Protein AF-A0A938AY57-F1 (afdb_monomer)

Radius of gyration: 35.82 Å; Cα contacts (8 Å, |Δi|>4): 315; chains: 1; bounding box: 134×41×94 Å

pLDDT: mean 84.4, std 13.69, range [41.22, 97.5]

Secondary structure (DSSP, 8-state):
------SHHHHHHHHHHHHHHHHHHHHHHHHHHHHH--HHHHHHHHHHHHHHHHHHHHHHHHHHHHHHHTTTT----HHHHHHHHHHHHHHHHHHHHHHHHHGGGTGGG--TTS--------PPPEEEPHHHHT-THHHHHHHTTS--S-EEEEHHHHHHHHHHHHHS-HHHHHHHHHHHHHHHHHHTSTT--EEEE----TT--SHHHHHHHHHHHTT-EEEES-GGGS-GGG-TT-PEEEHHHHHHHTS--PPTT------EEEE-SSTT-EEEE-TT--EEEETTGGGGB-

Structure (mmCIF, N/CA/C/O backbone):
data_AF-A0A938AY57-F1
#
_entry.id   AF-A0A938AY57-F1
#
loop_
_atom_site.group_PDB
_atom_site.id
_atom_site.type_symbol
_atom_site.label_atom_id
_atom_site.label_alt_id
_atom_site.label_comp_id
_atom_site.label_asym_id
_atom_site.label_entity_id
_atom_site.label_seq_id
_atom_site.pdbx_PDB_ins_code
_atom_site.Cartn_x
_atom_site.Cartn_y
_atom_site.Cartn_z
_atom_site.occupancy
_atom_site.B_iso_or_equiv
_atom_site.auth_seq_id
_atom_site.auth_comp_id
_atom_site.auth_asym_id
_atom_site.auth_atom_id
_atom_site.pdbx_PDB_model_num
ATOM 1 N N . MET A 1 1 ? 85.923 8.718 -2.644 1.00 41.22 1 MET A N 1
ATOM 2 C CA . MET A 1 1 ? 85.086 9.634 -3.444 1.00 41.22 1 MET A CA 1
ATOM 3 C C . MET A 1 1 ? 83.633 9.319 -3.141 1.00 41.22 1 MET A C 1
ATOM 5 O O . MET A 1 1 ? 83.125 8.303 -3.589 1.00 41.22 1 MET A O 1
ATOM 9 N N . LEU A 1 2 ? 83.029 10.123 -2.267 1.00 48.59 2 LEU A N 1
ATOM 10 C CA . LEU A 1 2 ? 81.609 10.080 -1.923 1.00 48.59 2 LEU A CA 1
ATOM 11 C C . LEU A 1 2 ? 80.860 10.956 -2.936 1.00 48.59 2 LEU A C 1
ATOM 13 O O . LEU A 1 2 ? 81.139 12.150 -3.004 1.00 48.59 2 LEU A O 1
ATOM 17 N N . SER A 1 3 ? 79.924 10.388 -3.697 1.00 45.12 3 SER A N 1
ATOM 18 C CA . SER A 1 3 ? 78.953 11.157 -4.489 1.00 45.12 3 SER A CA 1
ATOM 19 C C . SER A 1 3 ? 77.563 10.512 -4.419 1.00 45.12 3 SER A C 1
ATOM 21 O O . SER A 1 3 ? 77.238 9.591 -5.163 1.00 45.12 3 SER A O 1
ATOM 23 N N . SER A 1 4 ? 76.787 11.013 -3.455 1.00 46.19 4 SER A N 1
ATOM 24 C CA . SER A 1 4 ? 75.332 11.236 -3.468 1.00 46.19 4 SER A CA 1
ATOM 25 C C . SER A 1 4 ? 74.403 10.167 -4.070 1.00 46.19 4 SER A C 1
ATOM 27 O O . SER A 1 4 ? 73.974 10.267 -5.217 1.00 46.19 4 SER A O 1
ATOM 29 N N . THR A 1 5 ? 73.925 9.256 -3.221 1.00 53.44 5 THR A N 1
ATOM 30 C CA . THR A 1 5 ? 72.678 8.487 -3.411 1.00 53.44 5 THR A CA 1
ATOM 31 C C . THR A 1 5 ? 71.629 8.878 -2.359 1.00 53.44 5 THR A C 1
ATOM 33 O O . THR A 1 5 ? 71.009 8.032 -1.726 1.00 53.44 5 THR A O 1
ATOM 36 N N . SER A 1 6 ? 71.420 10.180 -2.142 1.00 51.06 6 SER A N 1
ATOM 37 C CA . SER A 1 6 ? 70.506 10.714 -1.113 1.00 51.06 6 SER A CA 1
ATOM 38 C C . SER A 1 6 ? 69.209 11.335 -1.662 1.00 51.06 6 SER A C 1
ATOM 40 O O . SER A 1 6 ? 68.528 12.049 -0.934 1.00 51.06 6 SER A O 1
ATOM 42 N N . GLY A 1 7 ? 68.843 11.069 -2.925 1.00 54.53 7 GLY A N 1
ATOM 43 C CA . GLY A 1 7 ? 67.629 11.620 -3.562 1.00 54.53 7 GLY A CA 1
ATOM 44 C C . GLY A 1 7 ? 66.582 10.598 -4.033 1.00 54.53 7 GLY A C 1
ATOM 45 O O . GLY A 1 7 ? 65.459 10.978 -4.340 1.00 54.53 7 GLY A O 1
ATOM 46 N N . ALA A 1 8 ? 66.915 9.304 -4.081 1.00 58.03 8 ALA A N 1
ATOM 47 C CA . ALA A 1 8 ? 66.067 8.267 -4.683 1.00 58.03 8 ALA A CA 1
ATOM 48 C C . ALA A 1 8 ? 64.857 7.762 -3.852 1.00 58.03 8 ALA A C 1
ATOM 50 O O . ALA A 1 8 ? 63.864 7.361 -4.460 1.00 58.03 8 ALA A O 1
ATOM 51 N N . PRO A 1 9 ? 64.861 7.742 -2.499 1.00 60.94 9 PRO A N 1
ATOM 52 C CA . PRO A 1 9 ? 63.733 7.161 -1.766 1.00 60.94 9 PRO A CA 1
ATOM 53 C C . PRO A 1 9 ? 62.512 8.092 -1.724 1.00 60.94 9 PRO A C 1
ATOM 55 O O . PRO A 1 9 ? 61.381 7.616 -1.754 1.00 60.94 9 PRO A O 1
ATOM 58 N N . GLN A 1 10 ? 62.719 9.414 -1.709 1.00 66.25 10 GLN A N 1
ATOM 59 C CA . GLN A 1 10 ? 61.619 10.387 -1.675 1.00 66.25 10 GLN A CA 1
ATOM 60 C C . GLN A 1 10 ? 60.917 10.527 -3.033 1.00 66.25 10 GLN A C 1
ATOM 62 O O . GLN A 1 10 ? 59.696 10.653 -3.076 1.00 66.25 10 GLN A O 1
ATOM 67 N N . THR A 1 11 ? 61.654 10.445 -4.145 1.00 73.69 11 THR A N 1
ATOM 68 C CA . THR A 1 11 ? 61.072 10.507 -5.496 1.00 73.69 11 THR A CA 1
ATOM 69 C C . THR A 1 11 ? 60.220 9.277 -5.805 1.00 73.69 11 THR A C 1
ATOM 71 O O . THR A 1 11 ? 59.105 9.418 -6.304 1.00 73.69 11 THR A O 1
ATOM 74 N N . ASN A 1 12 ? 60.676 8.081 -5.423 1.00 78.94 12 ASN A N 1
ATOM 75 C CA . ASN A 1 12 ? 59.899 6.847 -5.574 1.00 78.94 12 ASN A CA 1
ATOM 76 C C . ASN A 1 12 ? 58.628 6.845 -4.705 1.00 78.94 12 ASN A C 1
ATOM 78 O O . ASN A 1 12 ? 57.584 6.359 -5.141 1.00 78.94 12 ASN A O 1
ATOM 82 N N . LEU A 1 13 ? 58.690 7.435 -3.507 1.00 80.25 13 LEU A N 1
ATOM 83 C CA . LEU A 1 13 ? 57.529 7.591 -2.627 1.00 80.25 13 LEU A CA 1
ATOM 84 C C . LEU A 1 13 ? 56.480 8.542 -3.231 1.00 80.25 13 LEU A C 1
ATOM 86 O O . LEU A 1 13 ? 55.292 8.227 -3.236 1.00 80.25 13 LEU A O 1
ATOM 90 N N . LEU A 1 14 ? 56.914 9.673 -3.795 1.00 85.44 14 LEU A N 1
ATOM 91 C CA . LEU A 1 14 ? 56.029 10.639 -4.455 1.00 85.44 14 LEU A CA 1
ATOM 92 C C . LEU A 1 14 ? 55.336 10.045 -5.692 1.00 85.44 14 LEU A C 1
ATOM 94 O O . LEU A 1 14 ? 54.139 10.256 -5.881 1.00 85.44 14 LEU A O 1
ATOM 98 N N . ILE A 1 15 ? 56.056 9.256 -6.496 1.00 88.00 15 ILE A N 1
ATOM 99 C CA . ILE A 1 15 ? 55.487 8.553 -7.658 1.00 88.00 15 ILE A CA 1
ATOM 100 C C . ILE A 1 15 ? 54.443 7.518 -7.210 1.00 88.00 15 ILE A C 1
ATOM 102 O O . ILE A 1 15 ? 53.366 7.437 -7.802 1.00 88.00 15 ILE A O 1
ATOM 106 N N . GLY A 1 16 ? 54.721 6.770 -6.138 1.00 88.38 16 GLY A N 1
ATOM 107 C CA . GLY A 1 16 ? 53.779 5.804 -5.568 1.00 88.38 16 GLY A CA 1
ATOM 108 C C . GLY A 1 16 ? 52.490 6.455 -5.057 1.00 88.38 16 GLY A C 1
ATOM 109 O O . GLY A 1 16 ? 51.397 5.971 -5.351 1.00 88.38 16 GLY A O 1
ATOM 110 N N . ILE A 1 17 ? 52.602 7.589 -4.359 1.00 89.88 17 ILE A N 1
ATOM 111 C CA . ILE A 1 17 ? 51.444 8.365 -3.884 1.00 89.88 17 ILE A CA 1
ATOM 112 C C . ILE A 1 17 ? 50.629 8.910 -5.066 1.00 89.88 17 ILE A C 1
ATOM 114 O O . ILE A 1 17 ? 49.397 8.850 -5.044 1.00 89.88 17 ILE A O 1
ATOM 118 N N . GLY A 1 18 ? 51.299 9.402 -6.112 1.00 93.44 18 GLY A N 1
ATOM 119 C CA . GLY A 1 18 ? 50.647 9.909 -7.321 1.00 93.44 18 GLY A CA 1
ATOM 120 C C . GLY A 1 18 ? 49.860 8.829 -8.065 1.00 93.44 18 GLY A C 1
ATOM 121 O O . GLY A 1 18 ? 48.681 9.020 -8.366 1.00 93.44 18 GLY A O 1
ATOM 122 N N . LEU A 1 19 ? 50.476 7.667 -8.297 1.00 93.38 19 LEU A N 1
ATOM 123 C CA . LEU A 1 19 ? 49.822 6.528 -8.944 1.00 93.38 19 LEU A CA 1
ATOM 124 C C . LEU A 1 19 ? 48.665 5.980 -8.105 1.00 93.38 19 LEU A C 1
ATOM 126 O O . LEU A 1 19 ? 47.588 5.746 -8.647 1.00 93.38 19 LEU A O 1
ATOM 130 N N . GLY A 1 20 ? 48.851 5.829 -6.790 1.00 94.06 20 GLY A N 1
ATOM 131 C CA . GLY A 1 20 ? 47.798 5.357 -5.888 1.00 94.06 20 GLY A CA 1
ATOM 132 C C . GLY A 1 20 ? 46.591 6.296 -5.854 1.00 94.06 20 GLY A C 1
ATOM 133 O O . GLY A 1 20 ? 45.449 5.841 -5.913 1.00 94.06 20 GLY A O 1
ATOM 134 N N . SER A 1 21 ? 46.836 7.608 -5.844 1.00 93.50 21 SER A N 1
ATOM 135 C CA . SER A 1 21 ? 45.773 8.618 -5.869 1.00 93.50 21 SER A CA 1
ATOM 136 C C . SER A 1 21 ? 45.023 8.619 -7.202 1.00 93.50 21 SER A C 1
ATOM 138 O O . SER A 1 21 ? 43.794 8.656 -7.209 1.00 93.50 21 SER A O 1
ATOM 140 N N . LEU A 1 22 ? 45.735 8.514 -8.329 1.00 95.00 22 LEU A N 1
ATOM 141 C CA . LEU A 1 22 ? 45.124 8.424 -9.658 1.00 95.00 22 LEU A CA 1
ATOM 142 C C . LEU A 1 22 ? 44.232 7.179 -9.778 1.00 95.00 22 LEU A C 1
ATOM 144 O O . LEU A 1 22 ? 43.089 7.267 -10.232 1.00 95.00 22 LEU A O 1
ATOM 148 N N . LEU A 1 23 ? 44.734 6.026 -9.331 1.00 95.06 23 LEU A N 1
ATOM 149 C CA . LEU A 1 23 ? 44.011 4.754 -9.378 1.00 95.06 23 LEU A CA 1
ATOM 150 C C . LEU A 1 23 ? 42.778 4.788 -8.459 1.00 95.06 23 LEU A C 1
ATOM 152 O O . LEU A 1 23 ? 41.697 4.366 -8.868 1.00 95.06 23 LEU A O 1
ATOM 156 N N . GLY A 1 24 ? 42.906 5.383 -7.268 1.00 93.94 24 GLY A N 1
ATOM 157 C CA . GLY A 1 24 ? 41.797 5.596 -6.335 1.00 93.94 24 GLY A CA 1
ATOM 158 C C . GLY A 1 24 ? 40.695 6.493 -6.906 1.00 93.94 24 GLY A C 1
ATOM 159 O O . GLY A 1 24 ? 39.524 6.119 -6.874 1.00 93.94 24 GLY A O 1
ATOM 160 N N . VAL A 1 25 ? 41.054 7.638 -7.498 1.00 93.88 25 VAL A N 1
ATOM 161 C CA . VAL A 1 25 ? 40.089 8.537 -8.162 1.00 93.88 25 VAL A CA 1
ATOM 162 C C . VAL A 1 25 ? 39.393 7.833 -9.328 1.00 93.88 25 VAL A C 1
ATOM 164 O O . VAL A 1 25 ? 38.177 7.950 -9.479 1.00 93.88 25 VAL A O 1
ATOM 167 N N . THR A 1 26 ? 40.135 7.054 -10.117 1.00 94.06 26 THR A N 1
ATOM 168 C CA . THR A 1 26 ? 39.573 6.290 -11.241 1.00 94.06 26 THR A CA 1
ATOM 169 C C . THR A 1 26 ? 38.564 5.243 -10.759 1.00 94.06 26 THR A C 1
ATOM 171 O O . THR A 1 26 ? 37.468 5.154 -11.310 1.00 94.06 26 THR A O 1
ATOM 174 N N . LEU A 1 27 ? 38.881 4.498 -9.694 1.00 93.75 27 LEU A N 1
ATOM 175 C CA . LEU A 1 27 ? 37.979 3.508 -9.093 1.00 93.75 27 LEU A CA 1
ATOM 176 C C . LEU A 1 27 ? 36.701 4.139 -8.527 1.00 93.75 27 LEU A C 1
ATOM 178 O O . LEU A 1 27 ? 35.609 3.631 -8.770 1.00 93.75 27 LEU A O 1
ATOM 182 N N . ILE A 1 28 ? 36.822 5.264 -7.817 1.00 90.31 28 ILE A N 1
ATOM 183 C CA . ILE A 1 28 ? 35.666 5.995 -7.275 1.00 90.31 28 ILE A CA 1
ATOM 184 C C . ILE A 1 28 ? 34.794 6.539 -8.415 1.00 90.31 28 ILE A C 1
ATOM 186 O O . ILE A 1 28 ? 33.568 6.460 -8.348 1.00 90.31 28 ILE A O 1
ATOM 190 N N . GLY A 1 29 ? 35.411 7.041 -9.490 1.00 87.88 29 GLY A N 1
ATOM 191 C CA . GLY A 1 29 ? 34.701 7.459 -10.698 1.00 87.88 29 GLY A CA 1
ATOM 192 C C . GLY A 1 29 ? 33.914 6.312 -11.334 1.00 87.88 29 GLY A C 1
ATOM 193 O O . GLY A 1 29 ? 32.737 6.481 -11.655 1.00 87.88 29 GLY A O 1
ATOM 194 N N . PHE A 1 30 ? 34.526 5.129 -11.444 1.00 86.50 30 PHE A N 1
ATOM 195 C CA . PHE A 1 30 ? 33.850 3.920 -11.910 1.00 86.50 30 PHE A CA 1
ATOM 196 C C . PHE A 1 30 ? 32.670 3.529 -11.014 1.00 86.50 30 PHE A C 1
ATOM 198 O O . PHE A 1 30 ? 31.595 3.274 -11.548 1.00 86.50 30 PHE A O 1
ATOM 205 N N . ASP A 1 31 ? 32.818 3.542 -9.685 1.00 83.06 31 ASP A N 1
ATOM 206 C CA . ASP A 1 31 ? 31.723 3.199 -8.762 1.00 83.06 31 ASP A CA 1
ATOM 207 C C . ASP A 1 31 ? 30.544 4.185 -8.882 1.00 83.06 31 ASP A C 1
ATOM 209 O O . ASP A 1 31 ? 29.383 3.781 -8.942 1.00 83.06 31 ASP A O 1
ATOM 213 N N . ILE A 1 32 ? 30.818 5.488 -9.021 1.00 81.44 32 ILE A N 1
ATOM 214 C CA . ILE A 1 32 ? 29.777 6.513 -9.223 1.00 81.44 32 ILE A CA 1
ATOM 215 C C . ILE A 1 32 ? 29.034 6.307 -10.551 1.00 81.44 32 ILE A C 1
ATOM 217 O O . ILE A 1 32 ? 27.811 6.473 -10.604 1.00 81.44 32 ILE A O 1
ATOM 221 N N . ILE A 1 33 ? 29.748 5.947 -11.620 1.00 78.44 33 ILE A N 1
ATOM 222 C CA . ILE A 1 33 ? 29.153 5.657 -12.931 1.00 78.44 33 ILE A CA 1
ATOM 223 C C . ILE A 1 33 ? 28.324 4.370 -12.860 1.00 78.44 33 ILE A C 1
ATOM 225 O O . ILE A 1 33 ? 27.163 4.374 -13.267 1.00 78.44 33 ILE A O 1
ATOM 229 N N . PHE A 1 34 ? 28.868 3.296 -12.281 1.00 75.94 34 PHE A N 1
ATOM 230 C CA . PHE A 1 34 ? 28.191 2.003 -12.155 1.00 75.94 34 PHE A CA 1
ATOM 231 C C . PHE A 1 34 ? 26.925 2.075 -11.298 1.00 75.94 34 PHE A C 1
ATOM 233 O O . PHE A 1 34 ? 25.925 1.452 -11.643 1.00 75.94 34 PHE A O 1
ATOM 240 N N . ARG A 1 35 ? 26.900 2.905 -10.247 1.00 70.69 35 ARG A N 1
ATOM 241 C CA . ARG A 1 35 ? 25.682 3.151 -9.452 1.00 70.69 35 ARG A CA 1
ATOM 242 C C . ARG A 1 35 ? 24.544 3.783 -10.257 1.00 70.69 35 ARG A C 1
ATOM 244 O O . ARG A 1 35 ? 23.387 3.647 -9.870 1.00 70.69 35 ARG A O 1
ATOM 251 N N . LYS A 1 36 ? 24.851 4.469 -11.363 1.00 63.53 36 LYS A N 1
ATOM 252 C CA . LYS A 1 36 ? 23.856 5.044 -12.284 1.00 63.53 36 LYS A CA 1
ATOM 253 C C . LYS A 1 36 ? 23.528 4.126 -13.466 1.00 63.53 36 LYS A C 1
ATOM 255 O O . LYS A 1 36 ? 22.596 4.425 -14.213 1.00 63.53 36 LYS A O 1
ATOM 260 N N . PHE A 1 37 ? 24.258 3.025 -13.649 1.00 66.12 37 PHE A N 1
ATOM 261 C CA . PHE A 1 37 ? 24.007 2.074 -14.728 1.00 66.12 37 PHE A CA 1
ATOM 262 C C . PHE A 1 37 ? 22.826 1.169 -14.379 1.00 66.12 37 PHE A C 1
ATOM 264 O O . PHE A 1 37 ? 22.910 0.266 -13.548 1.00 66.12 37 PHE A O 1
ATOM 271 N N . ASN A 1 38 ? 21.706 1.379 -15.065 1.00 69.31 38 ASN A N 1
ATOM 272 C CA . ASN A 1 38 ? 20.614 0.422 -15.056 1.00 69.31 38 ASN A CA 1
ATOM 273 C C . ASN A 1 38 ? 21.039 -0.815 -15.866 1.00 69.31 38 ASN A C 1
ATOM 275 O O . ASN A 1 38 ? 21.073 -0.765 -17.098 1.00 69.31 38 ASN A O 1
ATOM 279 N N . LEU A 1 39 ? 21.343 -1.929 -15.185 1.00 69.62 39 LEU A N 1
ATOM 280 C CA . LEU A 1 39 ? 21.713 -3.207 -15.817 1.00 69.62 39 LEU A CA 1
ATOM 281 C C . LEU A 1 39 ? 20.703 -3.643 -16.890 1.00 69.62 39 LEU A C 1
ATOM 283 O O . LEU A 1 39 ? 21.074 -4.261 -17.884 1.00 69.62 39 LEU A O 1
ATOM 287 N N . ARG A 1 40 ? 19.427 -3.270 -16.730 1.00 67.38 40 ARG A N 1
ATOM 288 C CA . ARG A 1 40 ? 18.382 -3.527 -17.723 1.00 67.38 40 ARG A CA 1
ATOM 289 C C . ARG A 1 40 ? 18.629 -2.764 -19.025 1.00 67.38 40 ARG A C 1
ATOM 291 O O . ARG A 1 40 ? 18.640 -3.380 -20.085 1.00 67.38 40 ARG A O 1
ATOM 298 N N . SER A 1 41 ? 18.832 -1.449 -18.954 1.00 72.94 41 SER A N 1
ATOM 299 C CA . SER A 1 41 ? 19.077 -0.605 -20.132 1.00 72.94 41 SER A CA 1
ATOM 300 C C . SER A 1 41 ? 20.362 -1.011 -20.855 1.00 72.94 41 SER A C 1
ATOM 302 O O . SER A 1 41 ? 20.410 -0.995 -22.081 1.00 72.94 41 SER A O 1
ATOM 304 N N . PHE A 1 42 ? 21.373 -1.445 -20.099 1.00 78.56 42 PHE A N 1
ATOM 305 C CA . PHE A 1 42 ? 22.610 -1.991 -20.649 1.00 78.56 42 PHE A CA 1
ATOM 306 C C . PHE A 1 42 ? 22.379 -3.299 -21.423 1.00 78.56 42 PHE A C 1
ATOM 308 O O . PHE A 1 42 ? 22.779 -3.404 -22.580 1.00 78.56 42 PHE A O 1
ATOM 315 N N . ASN A 1 43 ? 21.665 -4.264 -20.831 1.00 79.31 43 ASN A N 1
ATOM 316 C CA . ASN A 1 43 ? 21.371 -5.542 -21.485 1.00 79.31 43 ASN A CA 1
ATOM 317 C C . ASN A 1 43 ? 20.506 -5.371 -22.744 1.00 79.31 43 ASN A C 1
ATOM 319 O O . ASN A 1 43 ? 20.781 -6.001 -23.762 1.00 79.31 43 ASN A O 1
ATOM 323 N N . ILE A 1 44 ? 19.500 -4.490 -22.707 1.00 83.06 44 ILE A N 1
ATOM 324 C CA . ILE A 1 44 ? 18.675 -4.170 -23.885 1.00 83.06 44 ILE A CA 1
ATOM 325 C C . ILE A 1 44 ? 19.535 -3.531 -24.982 1.00 83.06 44 ILE A C 1
ATOM 327 O O . ILE A 1 44 ? 19.384 -3.881 -26.149 1.00 83.06 44 ILE A O 1
ATOM 331 N N . GLY A 1 45 ? 20.467 -2.644 -24.620 1.00 85.12 45 GLY A N 1
ATOM 332 C CA . GLY A 1 45 ? 21.414 -2.051 -25.564 1.00 85.12 45 GLY A CA 1
ATOM 333 C C . GLY A 1 45 ? 22.291 -3.094 -26.262 1.00 85.12 45 GLY A C 1
ATOM 334 O O . GLY A 1 45 ? 22.449 -3.034 -27.478 1.00 85.12 45 GLY A O 1
ATOM 335 N N . ILE A 1 46 ? 22.799 -4.088 -25.523 1.00 87.06 46 ILE A N 1
ATOM 336 C CA . ILE A 1 46 ? 23.593 -5.192 -26.091 1.00 87.06 46 ILE A CA 1
ATOM 337 C C . ILE A 1 46 ? 22.756 -6.029 -27.064 1.00 87.06 46 ILE A C 1
ATOM 339 O O . ILE A 1 46 ? 23.200 -6.301 -28.179 1.00 87.06 46 ILE A O 1
ATOM 343 N N . VAL A 1 47 ? 21.540 -6.415 -26.666 1.00 88.12 47 VAL A N 1
ATOM 344 C CA . VAL A 1 47 ? 20.630 -7.187 -27.528 1.00 88.12 47 VAL A CA 1
ATOM 345 C C . VAL A 1 47 ? 20.255 -6.384 -28.774 1.00 88.12 47 VAL A C 1
ATOM 347 O O . VAL A 1 47 ? 20.265 -6.927 -29.876 1.00 88.12 47 VAL A O 1
ATOM 350 N N . GLY A 1 48 ? 19.991 -5.086 -28.625 1.00 90.94 48 GLY A N 1
ATOM 351 C CA . GLY A 1 48 ? 19.672 -4.201 -29.740 1.00 90.94 48 GLY A CA 1
ATOM 352 C C . GLY A 1 48 ? 20.822 -4.049 -30.724 1.00 90.94 48 GLY A C 1
ATOM 353 O O . GLY A 1 48 ? 20.594 -4.112 -31.928 1.00 90.94 48 GLY A O 1
ATOM 354 N N . LEU A 1 49 ? 22.053 -3.933 -30.226 1.00 94.44 49 LEU A N 1
ATOM 355 C CA . LEU A 1 49 ? 23.247 -3.889 -31.065 1.00 94.44 49 LEU A CA 1
ATOM 356 C C . LEU A 1 49 ? 23.442 -5.211 -31.819 1.00 94.44 49 LEU A C 1
ATOM 358 O O . LEU A 1 49 ? 23.745 -5.191 -33.008 1.00 94.44 49 LEU A O 1
ATOM 362 N N . PHE A 1 50 ? 23.204 -6.352 -31.167 1.00 93.00 50 PHE A N 1
ATOM 363 C CA . PHE A 1 50 ? 23.276 -7.669 -31.804 1.00 93.00 50 PHE A CA 1
ATOM 364 C C . PHE A 1 50 ? 22.216 -7.851 -32.903 1.00 93.00 50 PHE A C 1
ATOM 366 O O . PHE A 1 50 ? 22.543 -8.254 -34.016 1.00 93.00 50 PHE A O 1
ATOM 373 N N . ILE A 1 51 ? 20.956 -7.501 -32.629 1.00 92.62 51 ILE A N 1
ATOM 374 C CA . ILE A 1 51 ? 19.873 -7.550 -33.627 1.00 92.62 51 ILE A CA 1
ATOM 375 C C . ILE A 1 51 ? 20.146 -6.564 -34.768 1.00 92.62 51 ILE A C 1
ATOM 377 O O . ILE A 1 51 ? 19.968 -6.904 -35.936 1.00 92.62 51 ILE A O 1
ATOM 381 N N . GLY A 1 52 ? 20.618 -5.360 -34.441 1.00 96.00 52 GLY A N 1
ATOM 382 C CA . GLY A 1 52 ? 21.060 -4.366 -35.412 1.00 96.00 52 GLY A CA 1
ATOM 383 C C . GLY A 1 52 ? 22.142 -4.910 -36.335 1.00 96.00 52 GLY A C 1
ATOM 384 O O . GLY A 1 52 ? 21.999 -4.801 -37.550 1.00 96.00 52 GLY A O 1
ATOM 385 N N . TYR A 1 53 ? 23.174 -5.538 -35.775 1.00 96.69 53 TYR A N 1
ATOM 386 C CA . TYR A 1 53 ? 24.241 -6.174 -36.541 1.00 96.69 53 TYR A CA 1
ATOM 387 C C . TYR A 1 53 ? 23.687 -7.207 -37.534 1.00 96.69 53 TYR A C 1
ATOM 389 O O . TYR A 1 53 ? 23.967 -7.118 -38.728 1.00 96.69 53 TYR A O 1
ATOM 397 N N . LEU A 1 54 ? 22.828 -8.125 -37.071 1.00 96.31 54 LEU A N 1
ATOM 398 C CA . LEU A 1 54 ? 22.200 -9.130 -37.937 1.00 96.31 54 LEU A CA 1
ATOM 399 C C . LEU A 1 54 ? 21.351 -8.498 -39.048 1.00 96.31 54 LEU A C 1
ATOM 401 O O . LEU A 1 54 ? 21.358 -8.976 -40.181 1.00 96.31 54 LEU A O 1
ATOM 405 N N . MET A 1 55 ? 20.634 -7.414 -38.747 1.00 95.94 55 MET A N 1
ATOM 406 C CA . MET A 1 55 ? 19.819 -6.712 -39.736 1.00 95.94 55 MET A CA 1
ATOM 407 C C . MET A 1 55 ? 20.677 -5.953 -40.758 1.00 95.94 55 MET A C 1
ATOM 409 O O . MET A 1 55 ? 20.358 -5.958 -41.946 1.00 95.94 55 MET A O 1
ATOM 413 N N . GLY A 1 56 ? 21.778 -5.338 -40.319 1.00 97.25 56 GLY A N 1
ATOM 414 C CA . GLY A 1 56 ? 22.772 -4.715 -41.192 1.00 97.25 56 GLY A CA 1
ATOM 415 C C . GLY A 1 56 ? 23.396 -5.720 -42.160 1.00 97.25 56 GLY A C 1
ATOM 416 O O . GLY A 1 56 ? 23.407 -5.472 -43.365 1.00 97.25 56 GLY A O 1
ATOM 417 N N . GLU A 1 57 ? 23.839 -6.873 -41.655 1.00 97.19 57 GLU A N 1
ATOM 418 C CA . GLU A 1 57 ? 24.364 -7.974 -42.478 1.00 97.19 57 GLU A CA 1
ATOM 419 C C . GLU A 1 57 ? 23.321 -8.487 -43.480 1.00 97.19 57 GLU A C 1
ATOM 421 O O . GLU A 1 57 ? 23.615 -8.637 -44.667 1.00 97.19 57 GLU A O 1
ATOM 426 N N . ALA A 1 58 ? 22.074 -8.693 -43.043 1.00 96.69 58 ALA A N 1
ATOM 427 C CA . ALA A 1 58 ? 20.998 -9.150 -43.919 1.00 96.69 58 ALA A CA 1
ATOM 428 C C . ALA A 1 58 ? 20.737 -8.175 -45.079 1.00 96.69 58 ALA A C 1
ATOM 430 O O . ALA A 1 58 ? 20.584 -8.603 -46.223 1.00 96.69 58 ALA A O 1
ATOM 431 N N . LEU A 1 59 ? 20.728 -6.864 -44.811 1.00 96.44 59 LEU A N 1
ATOM 432 C CA . LEU A 1 59 ? 20.562 -5.847 -45.849 1.00 96.44 59 LEU A CA 1
ATOM 433 C C . LEU A 1 59 ? 21.718 -5.867 -46.856 1.00 96.44 59 LEU A C 1
ATOM 435 O O . LEU A 1 59 ? 21.475 -5.813 -48.063 1.00 96.44 59 LEU A O 1
ATOM 439 N N . VAL A 1 60 ? 22.964 -5.968 -46.381 1.00 96.31 60 VAL A N 1
ATOM 440 C CA . VAL A 1 60 ? 24.149 -6.042 -47.252 1.00 96.31 60 VAL A CA 1
ATOM 441 C C . VAL A 1 60 ? 24.116 -7.298 -48.123 1.00 96.31 60 VAL A C 1
ATOM 443 O O . VAL A 1 60 ? 24.426 -7.215 -49.314 1.00 96.31 60 VAL A O 1
ATOM 446 N N . LEU A 1 61 ? 23.700 -8.436 -47.563 1.00 95.19 61 LEU A N 1
ATOM 447 C CA . LEU A 1 61 ? 23.560 -9.698 -48.288 1.00 95.19 61 LEU A CA 1
ATOM 448 C C . LEU A 1 61 ? 22.495 -9.589 -49.384 1.00 95.19 61 LEU A C 1
ATOM 450 O O . LEU A 1 61 ? 22.777 -9.905 -50.538 1.00 95.19 61 LEU A O 1
ATOM 454 N N . VAL A 1 62 ? 21.301 -9.085 -49.053 1.00 94.12 62 VAL A N 1
ATOM 455 C CA . VAL A 1 62 ? 20.216 -8.881 -50.028 1.00 94.12 62 VAL A CA 1
ATOM 456 C C . VAL A 1 62 ? 20.660 -7.938 -51.146 1.00 94.12 62 VAL A C 1
ATOM 458 O O . VAL A 1 62 ? 20.439 -8.230 -52.319 1.00 94.12 62 VAL A O 1
ATOM 461 N N . PHE A 1 63 ? 21.335 -6.837 -50.806 1.00 91.94 63 PHE A N 1
ATOM 462 C CA . PHE A 1 63 ? 21.872 -5.910 -51.799 1.00 91.94 63 PHE A CA 1
ATOM 463 C C . PHE A 1 63 ? 22.918 -6.574 -52.707 1.00 91.94 63 PHE A C 1
ATOM 465 O O . PHE A 1 63 ? 22.876 -6.389 -53.922 1.00 91.94 63 PHE A O 1
ATOM 472 N N . GLY A 1 64 ? 23.815 -7.388 -52.142 1.00 89.69 64 GLY A N 1
ATOM 473 C CA . GLY A 1 64 ? 24.777 -8.184 -52.907 1.00 89.69 64 GLY A CA 1
ATOM 474 C C . GLY A 1 64 ? 24.100 -9.146 -53.884 1.00 89.69 64 GLY A C 1
ATOM 475 O O . GLY A 1 64 ? 24.403 -9.116 -55.072 1.00 89.69 64 GLY A O 1
ATOM 476 N N . ALA A 1 65 ? 23.115 -9.915 -53.415 1.00 88.81 65 ALA A N 1
ATOM 477 C CA . ALA A 1 65 ? 22.369 -10.853 -54.251 1.00 88.81 65 ALA A CA 1
ATOM 478 C C . ALA A 1 65 ? 21.627 -10.153 -55.404 1.00 88.81 65 ALA A C 1
ATOM 480 O O . ALA A 1 65 ? 21.591 -10.667 -56.521 1.00 88.81 65 ALA A O 1
ATOM 481 N N . ILE A 1 66 ? 21.066 -8.961 -55.164 1.00 87.50 66 ILE A N 1
ATOM 482 C CA . ILE A 1 66 ? 20.429 -8.158 -56.217 1.00 87.50 66 ILE A CA 1
ATOM 483 C C . ILE A 1 66 ? 21.450 -7.763 -57.287 1.00 87.50 66 ILE A C 1
ATOM 485 O O . ILE A 1 66 ? 21.148 -7.893 -58.473 1.00 87.50 66 ILE A O 1
ATOM 489 N N . LEU A 1 67 ? 22.643 -7.302 -56.894 1.00 85.31 67 LEU A N 1
ATOM 490 C CA . LEU A 1 67 ? 23.707 -6.929 -57.833 1.00 85.31 67 LEU A CA 1
ATOM 491 C C . LEU A 1 67 ? 24.183 -8.124 -58.671 1.00 85.31 67 LEU A C 1
ATOM 493 O O . LEU A 1 67 ? 24.359 -7.980 -59.879 1.00 85.31 67 LEU A O 1
ATOM 497 N N . ASP A 1 68 ? 24.316 -9.303 -58.062 1.00 83.50 68 ASP A N 1
ATOM 498 C CA . ASP A 1 68 ? 24.741 -10.522 -58.760 1.00 83.50 68 ASP A CA 1
ATOM 499 C C . ASP A 1 68 ? 23.696 -10.990 -59.796 1.00 83.50 68 ASP A C 1
ATOM 501 O O . ASP A 1 68 ? 24.041 -11.374 -60.918 1.00 83.50 68 ASP A O 1
ATOM 505 N N . ILE A 1 69 ? 22.399 -10.901 -59.463 1.00 81.44 69 ILE A N 1
ATOM 506 C CA . ILE A 1 69 ? 21.291 -11.234 -60.380 1.00 81.44 69 ILE A CA 1
ATOM 507 C C . ILE A 1 69 ? 21.173 -10.204 -61.510 1.00 81.44 69 ILE A C 1
ATOM 509 O O . ILE A 1 69 ? 20.866 -10.555 -62.648 1.00 81.44 69 ILE A O 1
ATOM 513 N N . SER A 1 70 ? 21.428 -8.927 -61.219 1.00 71.69 70 SER A N 1
ATOM 514 C CA . SER A 1 70 ? 21.327 -7.829 -62.192 1.00 71.69 70 SER A CA 1
ATOM 515 C C . SER A 1 70 ? 22.576 -7.652 -63.065 1.00 71.69 70 SER A C 1
ATOM 517 O O . SER A 1 70 ? 22.733 -6.619 -63.725 1.00 71.69 70 SER A O 1
ATOM 519 N N . SER A 1 71 ? 23.401 -8.701 -63.160 1.00 59.66 71 SER A N 1
ATOM 520 C CA . SER A 1 71 ? 24.617 -8.847 -63.976 1.00 59.66 71 SER A CA 1
ATOM 521 C C . SER A 1 71 ? 24.458 -8.616 -65.492 1.00 59.66 71 SER A C 1
ATOM 523 O O . SER A 1 71 ? 25.380 -8.906 -66.251 1.00 59.66 71 SER A O 1
ATOM 525 N N . LEU A 1 72 ? 23.348 -8.029 -65.960 1.00 53.09 72 LEU A N 1
ATOM 526 C CA . LEU A 1 72 ? 23.161 -7.643 -67.357 1.00 53.09 72 LEU A CA 1
ATOM 527 C C . LEU A 1 72 ? 23.261 -6.141 -67.678 1.00 53.09 72 LEU A C 1
ATOM 529 O O . LEU A 1 72 ? 23.341 -5.838 -68.864 1.00 53.09 72 LEU A O 1
ATOM 533 N N . THR A 1 73 ? 23.305 -5.190 -66.726 1.00 56.47 73 THR A N 1
ATOM 534 C CA . THR A 1 73 ? 23.274 -3.754 -67.134 1.00 56.47 73 THR A CA 1
ATOM 535 C C . THR A 1 73 ? 23.930 -2.696 -66.233 1.00 56.47 73 THR A C 1
ATOM 537 O O . THR A 1 73 ? 24.031 -1.553 -66.675 1.00 56.47 73 THR A O 1
ATOM 540 N N . ILE A 1 74 ? 24.391 -2.989 -65.010 1.00 61.59 74 ILE A N 1
ATOM 541 C CA . ILE A 1 74 ? 24.858 -1.930 -64.087 1.00 61.59 74 ILE A CA 1
ATOM 542 C C . ILE A 1 74 ? 26.357 -2.072 -63.783 1.00 61.59 74 ILE A C 1
ATOM 544 O O . ILE A 1 74 ? 26.761 -2.783 -62.868 1.00 61.59 74 ILE A O 1
ATOM 548 N N . VAL A 1 75 ? 27.197 -1.351 -64.534 1.00 68.75 75 VAL A N 1
ATOM 549 C CA . VAL A 1 75 ? 28.638 -1.210 -64.249 1.00 68.75 75 VAL A CA 1
ATOM 550 C C . VAL A 1 75 ? 28.834 -0.080 -63.234 1.00 68.75 75 VAL A C 1
ATOM 552 O O . VAL A 1 75 ? 29.210 1.039 -63.580 1.00 68.75 75 VAL A O 1
ATOM 555 N N . LEU A 1 76 ? 28.518 -0.342 -61.966 1.00 74.94 76 LEU A N 1
ATOM 556 C CA . LEU A 1 76 ? 28.893 0.563 -60.877 1.00 74.94 76 LEU A CA 1
ATOM 557 C C . LEU A 1 76 ? 30.385 0.407 -60.568 1.00 74.94 76 LEU A C 1
ATOM 559 O O . LEU A 1 76 ? 30.925 -0.699 -60.579 1.00 74.94 76 LEU A O 1
ATOM 563 N N . GLN A 1 77 ? 31.056 1.520 -60.264 1.00 83.25 77 GLN A N 1
ATOM 564 C CA . GLN A 1 77 ? 32.440 1.473 -59.796 1.00 83.25 77 GLN A CA 1
ATOM 565 C C . GLN A 1 77 ? 32.521 0.704 -58.463 1.00 83.25 77 GLN A C 1
ATOM 567 O O . GLN A 1 77 ? 31.688 0.944 -57.583 1.00 83.25 77 GLN A O 1
ATOM 572 N N . PRO A 1 78 ? 33.541 -0.152 -58.258 1.00 83.88 78 PRO A N 1
ATOM 573 C CA . PRO A 1 78 ? 33.686 -0.944 -57.032 1.00 83.88 78 PRO A CA 1
ATOM 574 C C . PRO A 1 78 ? 33.650 -0.109 -55.742 1.00 83.88 78 PRO A C 1
ATOM 576 O O . PRO A 1 78 ? 33.031 -0.509 -54.760 1.00 83.88 78 PRO A O 1
ATOM 579 N N . GLN A 1 79 ? 34.234 1.093 -55.775 1.00 88.50 79 GLN A N 1
ATOM 580 C CA . GLN A 1 79 ? 34.261 2.036 -54.650 1.00 88.50 79 GLN A CA 1
ATOM 581 C C . GLN A 1 79 ? 32.857 2.507 -54.244 1.00 88.50 79 GLN A C 1
ATOM 583 O O . GLN A 1 79 ? 32.553 2.632 -53.061 1.00 88.50 79 GLN A O 1
ATOM 588 N N . VAL A 1 80 ? 31.976 2.733 -55.223 1.00 87.94 80 VAL A N 1
ATOM 589 C CA . VAL A 1 80 ? 30.594 3.165 -54.974 1.00 87.94 80 VAL A CA 1
ATOM 590 C C . VAL A 1 80 ? 29.791 2.029 -54.340 1.00 87.94 80 VAL A C 1
ATOM 592 O O . VAL A 1 80 ? 29.027 2.263 -53.408 1.00 87.94 80 VAL A O 1
ATOM 595 N N . ILE A 1 81 ? 30.005 0.786 -54.786 1.00 88.44 81 ILE A N 1
ATOM 596 C CA . ILE A 1 81 ? 29.351 -0.398 -54.208 1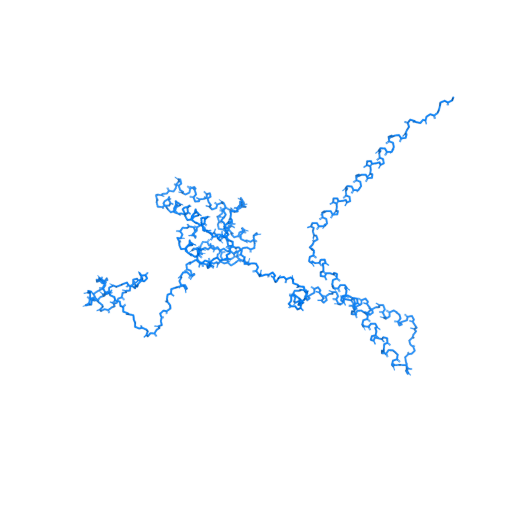.00 88.44 81 ILE A CA 1
ATOM 597 C C . ILE A 1 81 ? 29.750 -0.568 -52.737 1.00 88.44 81 ILE A C 1
ATOM 599 O O . ILE A 1 81 ? 28.893 -0.828 -51.894 1.00 88.44 81 ILE A O 1
ATOM 603 N N . GLU A 1 82 ? 31.030 -0.395 -52.413 1.00 89.69 82 GLU A N 1
ATOM 604 C CA . GLU A 1 82 ? 31.531 -0.506 -51.041 1.00 89.69 82 GLU A CA 1
ATOM 605 C C . GLU A 1 82 ? 30.966 0.592 -50.127 1.00 89.69 82 GLU A C 1
ATOM 607 O O . GLU A 1 82 ? 30.470 0.292 -49.038 1.00 89.69 82 GLU A O 1
ATOM 612 N N . MET A 1 83 ? 30.924 1.844 -50.596 1.00 93.19 83 MET A N 1
ATOM 613 C CA . MET A 1 83 ? 30.293 2.946 -49.858 1.00 93.19 83 MET A CA 1
ATOM 614 C C . MET A 1 83 ? 28.808 2.687 -49.580 1.00 93.19 83 MET A C 1
ATOM 616 O O . MET A 1 83 ? 28.329 2.958 -48.474 1.00 93.19 83 MET A O 1
ATOM 620 N N . ILE A 1 84 ? 28.081 2.133 -50.557 1.00 92.81 84 ILE A N 1
ATOM 621 C CA . ILE A 1 84 ? 26.671 1.772 -50.382 1.00 92.81 84 ILE A CA 1
ATOM 622 C C . ILE A 1 84 ? 26.540 0.660 -49.339 1.00 92.81 84 ILE A C 1
ATOM 624 O O . ILE A 1 84 ? 25.726 0.798 -48.430 1.00 92.81 84 ILE A O 1
ATOM 628 N N . LYS A 1 85 ? 27.362 -0.397 -49.406 1.00 93.19 85 LYS A N 1
ATOM 629 C CA . LYS A 1 85 ? 27.334 -1.504 -48.432 1.00 93.19 85 LYS A CA 1
ATOM 630 C C . LYS A 1 85 ? 27.586 -1.022 -47.002 1.00 93.19 85 LYS A C 1
ATOM 632 O O . LYS A 1 85 ? 26.815 -1.366 -46.111 1.00 93.19 85 LYS A O 1
ATOM 637 N N . ILE A 1 86 ? 28.600 -0.182 -46.787 1.00 95.56 86 ILE A N 1
ATOM 638 C CA . ILE A 1 86 ? 28.899 0.395 -45.464 1.00 95.56 86 ILE A CA 1
ATOM 639 C C . ILE A 1 86 ? 27.723 1.241 -44.962 1.00 95.56 86 ILE A C 1
ATOM 641 O O . ILE A 1 86 ? 27.301 1.105 -43.813 1.00 95.56 86 ILE A O 1
ATOM 645 N N . SER A 1 87 ? 27.156 2.084 -45.829 1.00 96.12 87 SER A N 1
ATOM 646 C CA . SER A 1 87 ? 26.008 2.926 -45.473 1.00 96.12 87 SER A CA 1
ATOM 647 C C . SER A 1 87 ? 24.789 2.083 -45.090 1.00 96.12 87 SER A C 1
ATOM 649 O O . SER A 1 87 ? 24.131 2.360 -44.088 1.00 96.12 87 SER A O 1
ATOM 651 N N . LEU A 1 88 ? 24.519 1.020 -45.850 1.00 96.12 88 LEU A N 1
ATOM 652 C CA . LEU A 1 88 ? 23.411 0.098 -45.618 1.00 96.12 88 LEU A CA 1
ATOM 653 C C . LEU A 1 88 ? 23.584 -0.677 -44.304 1.00 96.12 88 LEU A C 1
ATOM 655 O O . LEU A 1 88 ? 22.626 -0.837 -43.549 1.00 96.12 88 LEU A O 1
ATOM 659 N N . PHE A 1 89 ? 24.812 -1.103 -44.003 1.00 97.50 89 PHE A N 1
ATOM 660 C CA . PHE A 1 89 ? 25.153 -1.792 -42.762 1.00 97.50 89 PHE A CA 1
ATOM 661 C C . PHE A 1 89 ? 24.955 -0.899 -41.532 1.00 97.50 89 PHE A C 1
ATOM 663 O O . PHE A 1 89 ? 24.301 -1.308 -40.569 1.00 97.50 89 PHE A O 1
ATOM 670 N N . LEU A 1 90 ? 25.467 0.337 -41.565 1.00 97.25 90 LEU A N 1
ATOM 671 C CA . LEU A 1 90 ? 25.282 1.303 -40.477 1.00 97.25 90 LEU A CA 1
ATOM 672 C C . LEU A 1 90 ? 23.803 1.651 -40.287 1.00 97.25 90 LEU A C 1
ATOM 674 O O . LEU A 1 90 ? 23.321 1.709 -39.156 1.00 97.25 90 LEU A O 1
ATOM 678 N N . PHE A 1 91 ? 23.073 1.823 -41.390 1.00 96.81 91 PHE A N 1
ATOM 679 C CA . PHE A 1 91 ? 21.637 2.072 -41.370 1.00 96.81 91 PHE A CA 1
ATOM 680 C C . PHE A 1 91 ? 20.855 0.907 -40.750 1.00 96.81 91 PHE A C 1
ATOM 682 O O . PHE A 1 91 ? 20.045 1.127 -39.849 1.00 96.81 91 PHE A O 1
ATOM 689 N N . GLY A 1 92 ? 21.130 -0.332 -41.168 1.00 96.06 92 GLY A N 1
ATOM 690 C CA . GLY A 1 92 ? 20.512 -1.532 -40.601 1.00 96.06 92 GLY A CA 1
ATOM 691 C C . GLY A 1 92 ? 20.839 -1.713 -39.121 1.00 96.06 92 GLY A C 1
ATOM 692 O O . GLY A 1 92 ? 19.943 -1.970 -38.317 1.00 96.06 92 GLY A O 1
ATOM 693 N N . THR A 1 93 ? 22.094 -1.469 -38.739 1.00 96.62 93 THR A N 1
ATOM 694 C CA . THR A 1 93 ? 22.538 -1.541 -37.341 1.00 96.62 93 THR A CA 1
ATOM 695 C C . THR A 1 93 ? 21.818 -0.523 -36.466 1.00 96.62 93 THR A C 1
ATOM 697 O O . THR A 1 93 ? 21.295 -0.869 -35.401 1.00 96.62 93 THR A O 1
ATOM 700 N N . TYR A 1 94 ? 21.721 0.721 -36.933 1.00 94.88 94 TYR A N 1
ATOM 701 C CA . TYR A 1 94 ? 20.990 1.779 -36.248 1.00 94.88 94 TYR A CA 1
ATOM 702 C C . TYR A 1 94 ? 19.499 1.450 -36.118 1.00 94.88 94 TYR A C 1
ATOM 704 O O . TYR A 1 94 ? 18.949 1.514 -35.016 1.00 94.88 94 TYR A O 1
ATOM 712 N N . LEU A 1 95 ? 18.850 1.045 -37.216 1.00 94.31 95 LEU A N 1
ATOM 713 C CA . LEU A 1 95 ? 17.432 0.698 -37.206 1.00 94.31 95 LEU A CA 1
ATOM 714 C C . LEU A 1 95 ? 17.132 -0.464 -36.260 1.00 94.31 95 LEU A C 1
ATOM 716 O O . LEU A 1 95 ? 16.184 -0.369 -35.486 1.00 94.31 95 LEU A O 1
ATOM 720 N N . GLY A 1 96 ? 17.923 -1.538 -36.280 1.00 92.50 96 GLY A N 1
ATOM 721 C CA . GLY A 1 96 ? 17.661 -2.712 -35.441 1.00 92.50 96 GLY A CA 1
ATOM 722 C C 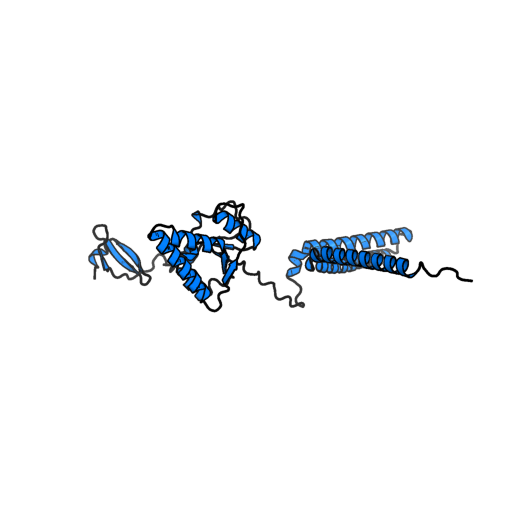. GLY A 1 96 ? 17.889 -2.420 -33.960 1.00 92.50 96 GLY A C 1
ATOM 723 O O . GLY A 1 96 ? 17.109 -2.862 -33.112 1.00 92.50 96 GLY A O 1
ATOM 724 N N . THR A 1 97 ? 18.874 -1.571 -33.651 1.00 91.19 97 THR A N 1
ATOM 725 C CA . THR A 1 97 ? 19.103 -1.084 -32.286 1.00 91.19 97 THR A CA 1
ATOM 726 C C . THR A 1 97 ? 17.932 -0.226 -31.804 1.00 91.19 97 THR A C 1
ATOM 728 O O . THR A 1 97 ? 17.399 -0.465 -30.723 1.00 91.19 97 THR A O 1
ATOM 731 N N . ILE A 1 98 ? 17.474 0.739 -32.611 1.00 88.88 98 ILE A N 1
ATOM 732 C CA . ILE A 1 98 ? 16.344 1.613 -32.258 1.00 88.88 98 ILE A CA 1
ATOM 733 C C . ILE A 1 98 ? 15.032 0.837 -32.155 1.00 88.88 98 ILE A C 1
ATOM 735 O O . ILE A 1 98 ? 14.255 1.103 -31.242 1.00 88.88 98 ILE A O 1
ATOM 739 N N . MET A 1 99 ? 14.781 -0.124 -33.045 1.00 87.56 99 MET A N 1
ATOM 740 C CA . MET A 1 99 ? 13.607 -0.995 -32.955 1.00 87.56 99 MET A CA 1
ATOM 741 C C . MET A 1 99 ? 13.631 -1.796 -31.657 1.00 87.56 99 MET A C 1
ATOM 743 O O . MET A 1 99 ? 12.650 -1.797 -30.930 1.00 87.56 99 MET A O 1
ATOM 747 N N . THR A 1 100 ? 14.772 -2.378 -31.290 1.00 87.69 100 THR A N 1
ATOM 748 C CA . THR A 1 100 ? 14.892 -3.121 -30.027 1.00 87.69 100 THR A CA 1
ATOM 749 C C . THR A 1 100 ? 14.691 -2.223 -28.806 1.00 87.69 100 THR A C 1
ATOM 751 O O . THR A 1 100 ? 14.063 -2.644 -27.842 1.00 87.69 100 THR A O 1
ATOM 754 N N . LEU A 1 101 ? 15.176 -0.977 -28.847 1.00 83.75 101 LEU A N 1
ATOM 755 C CA . LEU A 1 101 ? 14.983 -0.000 -27.770 1.00 83.75 101 LEU A CA 1
ATOM 756 C C . LEU A 1 101 ? 13.543 0.522 -27.677 1.00 83.75 101 LEU A C 1
ATOM 758 O O . LEU A 1 101 ? 13.087 0.830 -26.585 1.00 83.75 101 LEU A O 1
ATOM 762 N N . LYS A 1 102 ? 12.827 0.649 -28.800 1.00 82.12 102 LYS A N 1
ATOM 763 C CA . LYS A 1 102 ? 11.423 1.094 -28.819 1.00 82.12 102 LYS A CA 1
ATOM 764 C C . LYS A 1 102 ? 10.461 -0.032 -28.463 1.00 82.12 102 LYS A C 1
ATOM 766 O O . LYS A 1 102 ? 9.500 0.187 -27.740 1.00 82.12 102 LYS A O 1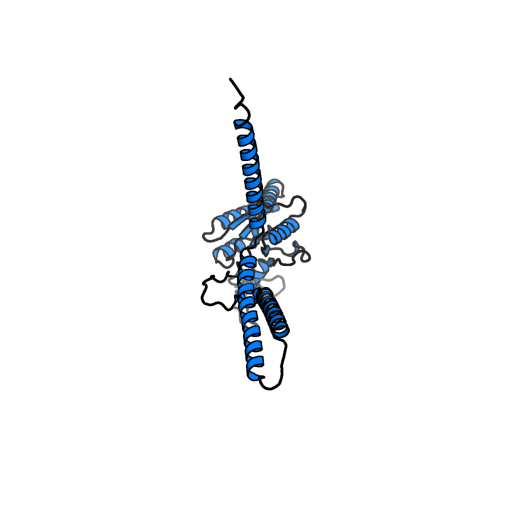
ATOM 771 N N . THR A 1 103 ? 10.736 -1.234 -28.955 1.00 74.69 103 THR A N 1
ATOM 772 C CA . THR A 1 103 ? 9.945 -2.439 -28.696 1.00 74.69 103 THR A CA 1
ATOM 773 C C . THR A 1 103 ? 10.392 -3.124 -27.406 1.00 74.69 103 THR A C 1
ATOM 775 O O . THR A 1 103 ? 9.825 -4.147 -27.045 1.00 74.69 103 THR A O 1
ATOM 778 N N . SER A 1 104 ? 11.372 -2.598 -26.659 1.00 68.19 104 SER A N 1
ATOM 779 C CA . SER A 1 104 ? 11.805 -3.230 -25.407 1.00 68.19 104 SER A CA 1
ATOM 780 C C . SER A 1 104 ? 10.663 -3.373 -24.409 1.00 68.19 104 SER A C 1
ATOM 782 O O . SER A 1 104 ? 10.650 -4.357 -23.682 1.00 68.19 104 SER A O 1
ATOM 784 N N . ASP A 1 105 ? 9.694 -2.453 -24.435 1.00 63.66 105 ASP A N 1
ATOM 785 C CA . ASP A 1 105 ? 8.491 -2.485 -23.596 1.00 63.66 105 ASP A CA 1
ATOM 786 C C . ASP A 1 105 ? 7.446 -3.528 -24.050 1.00 63.66 105 ASP A C 1
ATOM 788 O O . ASP A 1 105 ? 6.600 -3.939 -23.258 1.00 63.66 105 ASP A O 1
ATOM 792 N N . GLU A 1 106 ? 7.545 -4.031 -25.284 1.00 58.69 106 GLU A N 1
ATOM 793 C CA . GLU A 1 106 ? 6.637 -5.028 -25.878 1.00 58.69 106 GLU A CA 1
ATOM 794 C C . GLU A 1 106 ? 7.285 -6.425 -26.020 1.00 58.69 106 GLU A C 1
ATOM 796 O O . GLU A 1 106 ? 6.608 -7.448 -25.911 1.00 58.69 106 GLU A O 1
ATOM 801 N N . LEU A 1 107 ? 8.614 -6.501 -26.183 1.00 51.69 107 LEU A N 1
ATOM 802 C CA . LEU A 1 107 ? 9.401 -7.746 -26.264 1.00 51.69 107 LEU A CA 1
ATOM 803 C C . LEU A 1 107 ? 9.408 -8.544 -24.949 1.00 51.69 107 LEU A C 1
ATOM 805 O O . LEU A 1 107 ? 9.818 -9.706 -24.938 1.00 51.69 107 LEU A O 1
ATOM 809 N N . TYR A 1 108 ? 8.913 -7.957 -23.855 1.00 55.28 108 TYR A N 1
ATOM 810 C CA . TYR A 1 108 ? 8.756 -8.608 -22.552 1.00 55.28 108 TYR A CA 1
ATOM 811 C C . TYR A 1 108 ? 7.852 -9.857 -22.571 1.00 55.28 108 TYR A C 1
ATOM 813 O O . TYR A 1 108 ? 7.874 -10.619 -21.607 1.00 55.28 108 TYR A O 1
ATOM 821 N N . VAL A 1 109 ? 7.080 -10.098 -23.639 1.00 52.47 109 VAL A N 1
ATOM 822 C CA . VAL A 1 109 ? 6.044 -11.149 -23.672 1.00 52.47 109 VAL A CA 1
ATOM 823 C C . VAL A 1 109 ? 6.471 -12.445 -24.393 1.00 52.47 109 VAL A C 1
ATOM 825 O O . VAL A 1 109 ? 5.841 -13.478 -24.181 1.00 52.47 109 VAL A O 1
ATOM 828 N N . SER A 1 110 ? 7.560 -12.464 -25.176 1.00 47.72 110 SER A N 1
ATOM 829 C CA . SER A 1 110 ? 7.750 -13.525 -26.195 1.00 47.72 110 SER A CA 1
ATOM 830 C C . SER A 1 110 ? 9.036 -14.367 -26.123 1.00 47.72 110 SER A C 1
ATOM 832 O O . SER A 1 110 ? 9.331 -15.078 -27.080 1.00 47.72 110 SER A O 1
ATOM 834 N N . ILE A 1 111 ? 9.805 -14.357 -25.025 1.00 50.81 111 ILE A N 1
ATOM 835 C CA . ILE A 1 111 ? 10.995 -15.228 -24.875 1.00 50.81 111 ILE A CA 1
ATOM 836 C C . ILE A 1 111 ? 10.673 -16.394 -23.917 1.00 50.81 111 ILE A C 1
ATOM 838 O O . ILE A 1 111 ? 10.695 -16.190 -22.704 1.00 50.81 111 ILE A O 1
ATOM 842 N N . PRO A 1 112 ? 10.414 -17.630 -24.398 1.00 46.56 112 PRO A N 1
ATOM 843 C CA . PRO A 1 112 ? 9.938 -18.728 -23.547 1.00 46.56 112 PRO A CA 1
ATOM 844 C C . PRO A 1 112 ? 11.054 -19.480 -22.798 1.00 46.56 112 PRO A C 1
ATOM 846 O O . PRO A 1 112 ? 10.760 -20.322 -21.954 1.00 46.56 112 PRO A O 1
ATOM 849 N N . PHE A 1 113 ? 12.331 -19.217 -23.101 1.00 50.53 113 PHE A N 1
ATOM 850 C CA . PHE A 1 113 ? 13.461 -20.043 -22.636 1.00 50.53 113 PHE A CA 1
ATOM 851 C C . PHE A 1 113 ? 14.406 -19.381 -21.636 1.00 50.53 113 PHE A C 1
ATOM 853 O O . PHE A 1 113 ? 15.375 -20.001 -21.203 1.00 50.53 113 PHE A O 1
ATOM 860 N N . VAL A 1 114 ? 14.088 -18.174 -21.176 1.00 50.94 114 VAL A N 1
ATOM 861 C CA . VAL A 1 114 ? 14.655 -17.676 -19.926 1.00 50.94 114 VAL A CA 1
ATOM 862 C C . VAL A 1 114 ? 13.511 -17.660 -18.934 1.00 50.94 114 VAL A C 1
ATOM 864 O O . VAL A 1 114 ? 12.584 -16.870 -19.080 1.00 50.94 114 VAL A O 1
ATOM 867 N N . LYS A 1 115 ? 13.550 -18.542 -17.927 1.00 41.72 115 LYS A N 1
ATOM 868 C CA . LYS A 1 115 ? 12.714 -18.394 -16.729 1.00 41.72 115 LYS A CA 1
ATOM 869 C C . LYS A 1 115 ? 13.174 -17.142 -15.974 1.00 41.72 115 LYS A C 1
ATOM 871 O O . LYS A 1 115 ? 13.720 -17.226 -14.882 1.00 41.72 115 LYS A O 1
ATOM 876 N N . PHE A 1 116 ? 12.936 -15.966 -16.542 1.00 45.44 116 PHE A N 1
ATOM 877 C CA . PHE A 1 116 ? 12.533 -14.851 -15.720 1.00 45.44 116 PHE A CA 1
ATOM 878 C C . PHE A 1 116 ? 11.123 -15.232 -15.315 1.00 45.44 116 PHE A C 1
ATOM 880 O O . PHE A 1 116 ? 1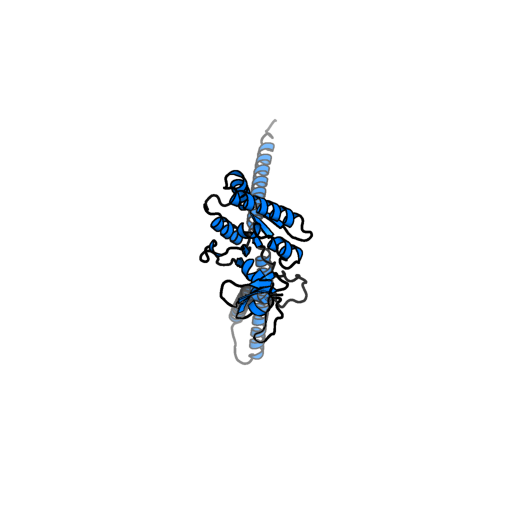0.203 -15.178 -16.129 1.00 45.44 116 PHE A O 1
ATOM 887 N N . SER A 1 117 ? 10.968 -15.718 -14.080 1.00 42.66 117 SER A N 1
ATOM 888 C CA . SER A 1 117 ? 9.669 -15.644 -13.421 1.00 42.66 117 SER A CA 1
ATOM 889 C C . SER A 1 117 ? 9.087 -14.294 -13.823 1.00 42.66 117 SER A C 1
ATOM 891 O O . SER A 1 117 ? 9.822 -13.306 -13.661 1.00 42.66 117 SER A O 1
ATOM 893 N N . PRO A 1 118 ? 7.874 -14.226 -14.410 1.00 47.25 118 PRO A N 1
ATOM 894 C CA . PRO A 1 118 ? 7.260 -12.934 -14.648 1.00 47.25 118 PRO A CA 1
ATOM 895 C C . PRO A 1 118 ? 7.468 -12.177 -13.349 1.00 47.25 118 PRO A C 1
ATOM 897 O O . PRO A 1 118 ? 7.243 -12.749 -12.276 1.00 47.25 118 PRO A O 1
ATOM 900 N N . THR A 1 119 ? 8.017 -10.965 -13.411 1.00 50.97 119 THR A N 1
ATOM 901 C CA . THR A 1 119 ? 7.818 -10.029 -12.315 1.00 50.97 119 THR A CA 1
ATOM 902 C C . THR A 1 119 ? 6.307 -10.001 -12.194 1.00 50.97 119 THR A C 1
ATOM 904 O O . THR A 1 119 ? 5.653 -9.299 -12.963 1.00 50.97 119 THR A O 1
ATOM 907 N N . SER A 1 120 ? 5.736 -10.871 -11.347 1.00 53.12 120 SER A N 1
ATOM 908 C CA . SER A 1 120 ? 4.338 -10.819 -10.969 1.00 53.12 120 SER A CA 1
ATOM 909 C C . SER A 1 120 ? 4.199 -9.363 -10.629 1.00 53.12 120 SER A C 1
ATOM 911 O O . SER A 1 120 ? 5.017 -8.910 -9.820 1.00 53.12 120 SER A O 1
ATOM 913 N N . GLN A 1 121 ? 3.353 -8.620 -11.348 1.00 56.84 121 GLN A N 1
ATOM 914 C CA . GLN A 1 121 ? 3.195 -7.191 -11.115 1.00 56.84 121 GLN A CA 1
ATOM 915 C C . GLN A 1 121 ? 3.170 -7.019 -9.607 1.00 56.84 121 GLN A C 1
ATOM 917 O O . GLN A 1 121 ? 2.259 -7.545 -8.963 1.00 56.84 121 GLN A O 1
ATOM 922 N N . LYS A 1 122 ? 4.270 -6.500 -9.043 1.00 65.00 122 LYS A N 1
ATOM 923 C CA . LYS A 1 122 ? 4.493 -6.621 -7.608 1.00 65.00 122 LYS A CA 1
ATOM 924 C C . LYS A 1 122 ? 3.338 -5.835 -7.027 1.00 65.00 122 LYS A C 1
ATOM 926 O O . LYS A 1 122 ? 3.192 -4.662 -7.374 1.00 65.00 122 LYS A O 1
ATOM 931 N N . LYS A 1 123 ? 2.440 -6.517 -6.311 1.00 78.88 123 LYS A N 1
ATOM 932 C CA . LYS A 1 123 ? 1.237 -5.883 -5.774 1.00 78.88 123 LYS A CA 1
ATOM 933 C C . LYS A 1 123 ? 1.731 -4.657 -5.017 1.00 78.88 123 LYS A C 1
ATOM 935 O O . LYS A 1 123 ? 2.612 -4.793 -4.171 1.00 78.88 123 LYS A O 1
ATOM 940 N N . LYS A 1 124 ? 1.276 -3.468 -5.424 1.00 88.25 124 LYS A N 1
ATOM 941 C CA . LYS A 1 124 ? 1.716 -2.228 -4.786 1.00 88.25 124 LYS A CA 1
ATOM 942 C C . LYS A 1 124 ? 1.394 -2.338 -3.304 1.00 88.25 124 LYS A C 1
ATOM 944 O O . LYS A 1 124 ? 0.269 -2.702 -2.954 1.00 88.25 124 LYS A O 1
ATOM 949 N N . ASP A 1 125 ? 2.372 -2.019 -2.470 1.00 94.38 125 ASP A N 1
ATOM 950 C CA . ASP A 1 125 ? 2.183 -1.988 -1.026 1.00 94.38 125 ASP A CA 1
ATOM 951 C C . ASP A 1 125 ? 1.040 -1.015 -0.670 1.00 94.38 125 ASP A C 1
ATOM 953 O O . ASP A 1 125 ? 0.686 -0.122 -1.452 1.00 94.38 125 ASP A O 1
ATOM 957 N N . LEU A 1 126 ? 0.435 -1.192 0.504 1.00 95.12 126 LEU A N 1
ATOM 958 C CA . LEU A 1 126 ? -0.667 -0.363 0.985 1.00 95.12 126 LEU A CA 1
ATOM 959 C C . LEU A 1 126 ? -0.209 0.505 2.147 1.00 95.12 126 LEU A C 1
ATOM 961 O O . LEU A 1 126 ? 0.003 0.016 3.252 1.00 95.12 126 LEU A O 1
ATOM 965 N N . VAL A 1 127 ? -0.111 1.810 1.921 1.00 96.12 127 VAL A N 1
ATOM 966 C CA . VAL A 1 127 ? 0.077 2.793 2.989 1.00 96.12 127 VAL A CA 1
ATOM 967 C C . VAL A 1 127 ? -1.245 2.972 3.727 1.00 96.12 127 VAL A C 1
ATOM 969 O O . VAL A 1 127 ? -2.254 3.359 3.136 1.00 96.12 127 VAL A O 1
ATOM 972 N N . VAL A 1 128 ? -1.242 2.680 5.023 1.00 95.62 128 VAL A N 1
ATOM 973 C CA . VAL A 1 128 ? -2.433 2.704 5.875 1.00 95.62 128 VAL A CA 1
ATOM 974 C C . VAL A 1 128 ? -2.678 4.116 6.408 1.00 95.62 128 VAL A C 1
ATOM 976 O O . VAL A 1 128 ? -1.789 4.716 7.007 1.00 95.62 128 VAL A O 1
ATOM 979 N N . ASP A 1 129 ? -3.892 4.632 6.220 1.00 94.19 129 ASP A N 1
ATOM 980 C CA . ASP A 1 129 ? -4.390 5.867 6.839 1.00 94.19 129 ASP A CA 1
ATOM 981 C C . ASP A 1 129 ? -4.879 5.624 8.284 1.00 94.19 129 ASP A C 1
ATOM 983 O O . ASP A 1 129 ? -5.324 4.532 8.646 1.00 94.19 129 ASP A O 1
ATOM 987 N N . SER A 1 130 ? -4.865 6.662 9.124 1.00 91.75 130 SER A N 1
ATOM 988 C CA . SER A 1 130 ? -5.285 6.575 10.530 1.00 91.75 130 SER A CA 1
ATOM 989 C C . SER A 1 130 ? -6.755 6.179 10.689 1.00 91.75 130 SER A C 1
ATOM 991 O O . SER A 1 130 ? -7.117 5.533 11.674 1.00 91.75 130 SER A O 1
ATOM 993 N N . SER A 1 131 ? -7.602 6.517 9.710 1.00 92.12 131 SER A N 1
ATOM 994 C CA . SER A 1 131 ? -9.020 6.140 9.694 1.00 92.12 131 SER A CA 1
ATOM 995 C C . SER A 1 131 ? -9.229 4.622 9.687 1.00 92.12 131 SER A C 1
ATOM 997 O O . SER A 1 131 ? -10.121 4.126 10.376 1.00 92.12 131 SER A O 1
ATOM 999 N N . VAL A 1 132 ? -8.374 3.882 8.975 1.00 94.19 132 VAL A N 1
ATOM 1000 C CA . VAL A 1 132 ? -8.408 2.412 8.890 1.00 94.19 132 VAL A CA 1
ATOM 1001 C C . VAL A 1 132 ? -8.019 1.790 10.216 1.00 94.19 132 VAL A C 1
ATOM 1003 O O . VAL A 1 132 ? -8.633 0.820 10.645 1.00 94.19 132 VAL A O 1
ATOM 1006 N N . LEU A 1 133 ? -7.047 2.386 10.906 1.00 94.25 133 LEU A N 1
ATOM 1007 C CA . LEU A 1 133 ? -6.587 1.897 12.201 1.00 94.25 133 LEU A CA 1
ATOM 1008 C C . LEU A 1 133 ? -7.663 1.997 13.285 1.00 94.25 133 LEU A C 1
ATOM 1010 O O . LEU A 1 133 ? -7.527 1.346 14.304 1.00 94.25 133 LEU A O 1
ATOM 1014 N N . SER A 1 134 ? -8.743 2.759 13.091 1.00 90.62 134 SER A N 1
ATOM 1015 C CA . SER A 1 134 ? -9.892 2.788 14.011 1.00 90.62 134 SER A CA 1
ATOM 1016 C C . SER A 1 134 ? -10.988 1.758 13.687 1.00 90.62 134 SER A C 1
ATOM 1018 O O . SER A 1 134 ? -11.916 1.572 14.489 1.00 90.62 134 SER A O 1
ATOM 1020 N N . ASP A 1 135 ? -10.914 1.109 12.525 1.00 90.81 135 ASP A N 1
ATOM 1021 C CA . ASP A 1 135 ? -11.917 0.177 12.017 1.00 90.81 135 ASP A CA 1
ATOM 1022 C C . ASP A 1 135 ? -11.482 -1.270 12.261 1.00 90.81 135 ASP A C 1
ATOM 1024 O O . ASP A 1 135 ? -10.502 -1.737 11.697 1.00 90.81 135 ASP A O 1
ATOM 1028 N N . ALA A 1 136 ? -12.225 -2.006 13.091 1.00 89.50 136 ALA A N 1
ATOM 1029 C CA . ALA A 1 136 ? -11.859 -3.373 13.462 1.00 89.50 136 ALA A CA 1
ATOM 1030 C C . ALA A 1 136 ? -11.897 -4.355 12.275 1.00 89.50 136 ALA A C 1
ATOM 1032 O O . ALA A 1 136 ? -11.176 -5.349 12.305 1.00 89.50 136 ALA A O 1
ATOM 1033 N N . ARG A 1 137 ? -12.660 -4.054 11.210 1.00 90.56 137 ARG A N 1
ATOM 1034 C CA . ARG A 1 137 ? -12.782 -4.921 10.023 1.00 90.56 137 ARG A CA 1
ATOM 1035 C C . ARG A 1 137 ? -11.453 -5.129 9.303 1.00 90.56 137 ARG A C 1
ATOM 1037 O O . ARG A 1 137 ? -11.313 -6.100 8.568 1.00 90.56 137 ARG A O 1
ATOM 1044 N N . ILE A 1 138 ? -10.476 -4.236 9.498 1.00 92.81 138 ILE A N 1
ATOM 1045 C CA . ILE A 1 138 ? -9.137 -4.409 8.926 1.00 92.81 138 ILE A CA 1
ATOM 1046 C C . ILE A 1 138 ? -8.466 -5.694 9.418 1.00 92.81 138 ILE A C 1
ATOM 1048 O O . ILE A 1 138 ? -7.736 -6.318 8.655 1.00 92.81 138 ILE A O 1
ATOM 1052 N N . ILE A 1 139 ? -8.739 -6.110 10.658 1.00 92.75 139 ILE A N 1
ATOM 1053 C CA . ILE A 1 139 ? -8.181 -7.329 11.253 1.00 92.75 139 ILE A CA 1
ATOM 1054 C C . ILE A 1 139 ? -8.739 -8.549 10.520 1.00 92.75 139 ILE A C 1
ATOM 1056 O O . ILE A 1 139 ? -7.964 -9.378 10.056 1.00 92.75 139 ILE A O 1
ATOM 1060 N N . ASP A 1 140 ? -10.061 -8.610 10.344 1.00 89.94 140 ASP A N 1
ATOM 1061 C CA . ASP A 1 140 ? -10.741 -9.717 9.659 1.00 89.94 140 ASP A CA 1
ATOM 1062 C C . ASP A 1 140 ? -10.353 -9.790 8.171 1.00 89.94 140 ASP A C 1
ATOM 1064 O O . ASP A 1 140 ? -10.116 -10.858 7.607 1.00 89.94 140 ASP A O 1
ATOM 1068 N N . LEU A 1 141 ? -10.230 -8.639 7.508 1.00 89.88 141 LEU A N 1
ATOM 1069 C CA . LEU A 1 141 ? -9.805 -8.582 6.106 1.00 89.88 141 LEU A CA 1
ATOM 1070 C C . LEU A 1 141 ? -8.332 -8.965 5.916 1.00 89.88 141 LEU A C 1
ATOM 1072 O O . LEU A 1 141 ? -7.970 -9.519 4.878 1.00 89.88 141 LEU A O 1
ATOM 1076 N N . SER A 1 142 ? -7.491 -8.685 6.912 1.00 91.12 142 SER A N 1
ATOM 1077 C CA . SER A 1 142 ? -6.082 -9.081 6.896 1.00 91.12 142 SER A CA 1
ATOM 1078 C C . SER A 1 142 ? -5.913 -10.569 7.213 1.00 91.12 142 SER A C 1
ATOM 1080 O O . SER A 1 142 ? -5.108 -11.231 6.570 1.00 91.12 142 SER A O 1
ATOM 1082 N N . SER A 1 143 ? -6.700 -11.126 8.141 1.00 88.38 143 SER A N 1
ATOM 1083 C CA . SER A 1 143 ? -6.624 -12.545 8.523 1.00 88.38 143 SER A CA 1
ATOM 1084 C C . SER A 1 143 ? -7.194 -13.500 7.469 1.00 88.38 143 SER A C 1
ATOM 1086 O O . SER A 1 143 ? -6.772 -14.648 7.382 1.00 88.38 143 SER A O 1
ATOM 1088 N N . THR A 1 144 ? -8.131 -13.034 6.638 1.00 86.62 144 THR A N 1
ATOM 1089 C CA . THR A 1 144 ? -8.733 -13.825 5.547 1.00 86.62 144 THR A CA 1
ATOM 1090 C C . THR A 1 144 ? -7.866 -13.907 4.288 1.00 86.62 144 THR A C 1
ATOM 1092 O O . THR A 1 144 ? -8.197 -14.657 3.371 1.00 86.62 144 THR A O 1
ATOM 1095 N N . GLY A 1 145 ? -6.779 -13.132 4.205 1.00 81.81 145 GLY A N 1
ATOM 1096 C CA . GLY A 1 145 ? -5.922 -13.058 3.016 1.00 81.81 145 GLY A CA 1
ATOM 1097 C C . GLY A 1 145 ? -6.497 -12.217 1.868 1.00 81.81 145 GLY A C 1
ATOM 1098 O O . GLY A 1 145 ? -5.897 -12.148 0.798 1.00 81.81 145 GLY A O 1
ATOM 1099 N N . VAL A 1 146 ? -7.633 -11.534 2.070 1.00 84.69 146 VAL A N 1
ATOM 1100 C CA . VAL A 1 146 ? -8.175 -10.576 1.084 1.00 84.69 146 VAL A CA 1
ATOM 1101 C C . VAL A 1 146 ? -7.190 -9.421 0.863 1.00 84.69 146 VAL A C 1
ATOM 1103 O O . VAL A 1 146 ? -7.040 -8.930 -0.257 1.00 84.69 146 VAL A O 1
ATOM 1106 N N . LEU A 1 147 ? -6.479 -9.018 1.920 1.00 85.44 147 LEU A N 1
ATOM 1107 C CA . LEU A 1 147 ? -5.402 -8.029 1.880 1.00 85.44 147 LEU A CA 1
ATOM 1108 C C . LEU A 1 147 ? -4.027 -8.702 1.761 1.00 85.44 147 LEU A C 1
ATOM 1110 O O . LEU A 1 147 ? -3.195 -8.614 2.654 1.00 85.44 147 LEU A O 1
ATOM 1114 N N . ASP A 1 148 ? -3.780 -9.350 0.626 1.00 81.19 148 ASP A N 1
ATOM 1115 C CA . ASP A 1 148 ? -2.493 -9.986 0.294 1.00 81.19 148 ASP A CA 1
ATOM 1116 C C . ASP A 1 148 ? -1.451 -8.960 -0.212 1.00 81.19 148 ASP A C 1
ATOM 1118 O O . ASP A 1 148 ? -0.920 -9.077 -1.319 1.00 81.19 148 ASP A O 1
ATOM 1122 N N . HIS A 1 149 ? -1.285 -7.838 0.493 1.00 85.62 149 HIS A N 1
ATOM 1123 C CA . HIS A 1 149 ? -0.329 -6.763 0.175 1.00 85.62 149 HIS A CA 1
ATOM 1124 C C . HIS A 1 149 ? 0.461 -6.417 1.438 1.00 85.62 149 HIS A C 1
ATOM 1126 O O . HIS A 1 149 ? -0.076 -6.516 2.541 1.00 85.62 149 HIS A O 1
ATOM 1132 N N . THR A 1 150 ? 1.691 -5.918 1.291 1.00 93.19 150 THR A N 1
ATOM 1133 C CA . THR A 1 150 ? 2.422 -5.350 2.429 1.00 93.19 150 THR A CA 1
ATOM 1134 C C . THR A 1 150 ? 1.651 -4.154 2.982 1.00 93.19 150 THR A C 1
ATOM 1136 O O . THR A 1 150 ? 1.441 -3.168 2.269 1.00 93.19 150 THR A O 1
ATOM 1139 N N . LEU A 1 151 ? 1.252 -4.204 4.250 1.00 95.69 151 LEU A N 1
ATOM 1140 C CA . LEU A 1 151 ? 0.658 -3.063 4.936 1.00 95.69 151 LEU A CA 1
ATOM 1141 C C . LEU A 1 151 ? 1.771 -2.197 5.522 1.00 95.69 151 LEU A C 1
ATOM 1143 O O . LEU A 1 151 ? 2.554 -2.638 6.361 1.00 95.69 151 LEU A O 1
ATOM 1147 N N . ILE A 1 152 ? 1.840 -0.945 5.088 1.00 97.19 152 ILE A N 1
ATOM 1148 C CA . ILE A 1 152 ? 2.814 0.036 5.553 1.00 97.19 152 ILE A CA 1
ATOM 1149 C C . ILE A 1 152 ? 2.119 0.982 6.524 1.00 97.19 152 ILE A C 1
ATOM 1151 O O . ILE A 1 152 ? 1.255 1.762 6.123 1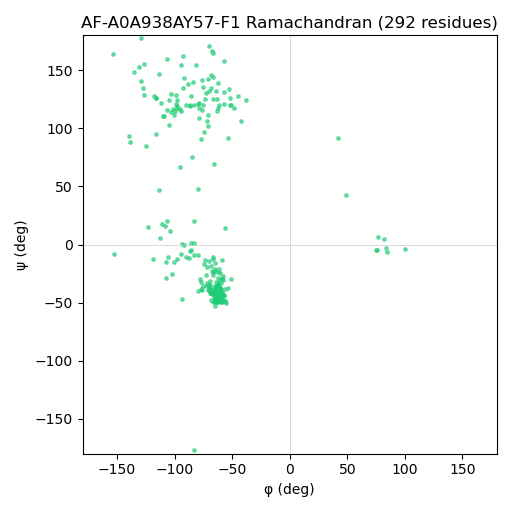.00 97.19 152 ILE A O 1
ATOM 1155 N N . ILE A 1 153 ? 2.525 0.950 7.793 1.00 97.25 153 ILE A N 1
ATOM 1156 C CA . ILE A 1 153 ? 2.065 1.889 8.819 1.00 97.25 153 ILE A CA 1
ATOM 1157 C C . ILE A 1 153 ? 3.136 2.973 9.019 1.00 97.25 153 ILE A C 1
ATOM 1159 O O . ILE A 1 153 ? 4.216 2.693 9.551 1.00 97.25 153 ILE A O 1
ATOM 1163 N N . PRO A 1 154 ? 2.865 4.231 8.634 1.00 96.88 154 PRO A N 1
ATOM 1164 C CA . PRO A 1 154 ? 3.791 5.330 8.868 1.00 96.88 154 PRO A CA 1
ATOM 1165 C C . PRO A 1 154 ? 3.919 5.660 10.358 1.00 96.88 154 PRO A C 1
ATOM 1167 O O . PRO A 1 154 ? 2.926 5.833 11.071 1.00 96.88 154 PRO A O 1
ATOM 1170 N N . ARG A 1 155 ? 5.149 5.840 10.842 1.00 95.56 155 ARG A N 1
ATOM 1171 C CA . ARG A 1 155 ? 5.417 6.169 12.250 1.00 95.56 155 ARG A CA 1
ATOM 1172 C C . ARG A 1 155 ? 4.908 7.543 12.666 1.00 95.56 155 ARG A C 1
ATOM 1174 O O . ARG A 1 155 ? 4.586 7.723 13.839 1.00 95.56 155 ARG A O 1
ATOM 1181 N N . PHE A 1 156 ? 4.776 8.492 11.738 1.00 94.69 156 PHE A N 1
ATOM 1182 C CA . PHE A 1 156 ? 4.150 9.782 12.039 1.00 94.69 156 PHE A CA 1
ATOM 1183 C C . PHE A 1 156 ? 2.665 9.639 12.423 1.00 94.69 156 PHE A C 1
ATOM 1185 O O . PHE A 1 156 ? 2.217 10.372 13.300 1.00 94.69 156 PHE A O 1
ATOM 1192 N N . LEU A 1 157 ? 1.930 8.658 11.871 1.00 94.88 157 LEU A N 1
ATOM 1193 C CA . LEU A 1 157 ? 0.548 8.376 12.289 1.00 94.88 157 LEU A CA 1
ATOM 1194 C C . LEU A 1 157 ? 0.500 7.813 13.705 1.00 94.88 157 LEU A C 1
ATOM 1196 O O . LEU A 1 157 ? -0.340 8.206 14.506 1.00 94.88 157 LEU A O 1
ATOM 1200 N N . ILE A 1 158 ? 1.425 6.909 14.032 1.00 94.88 158 ILE A N 1
ATOM 1201 C CA . ILE A 1 158 ? 1.514 6.329 15.375 1.00 94.88 158 ILE A CA 1
ATOM 1202 C C . ILE A 1 158 ? 1.773 7.435 16.404 1.00 94.88 158 ILE A C 1
ATOM 1204 O O . ILE A 1 158 ? 1.086 7.490 17.421 1.00 94.88 158 ILE A O 1
ATOM 1208 N N . LYS A 1 159 ? 2.712 8.350 16.122 1.00 93.75 159 LYS A N 1
ATOM 1209 C CA . LYS A 1 159 ? 2.998 9.511 16.984 1.00 93.75 159 LYS A CA 1
ATOM 1210 C C . LYS A 1 159 ? 1.759 10.382 17.206 1.00 93.75 159 LYS A C 1
ATOM 1212 O O . LYS A 1 159 ? 1.498 10.779 18.337 1.00 93.75 159 LYS A O 1
ATOM 1217 N N . GLU A 1 160 ? 0.987 10.644 16.155 1.00 92.31 160 GLU A N 1
ATOM 1218 C CA . GLU A 1 160 ? -0.255 11.414 16.261 1.00 92.31 160 GLU A CA 1
ATOM 1219 C C . GLU A 1 160 ? -1.309 10.694 17.115 1.00 92.31 160 GLU A C 1
ATOM 1221 O O . GLU A 1 160 ? -1.890 11.297 18.015 1.00 92.31 160 GLU A O 1
ATOM 1226 N N . ILE A 1 161 ? -1.515 9.392 16.896 1.00 94.44 161 ILE A N 1
ATOM 1227 C CA . ILE A 1 161 ? -2.450 8.585 17.691 1.00 94.44 161 ILE A CA 1
ATOM 1228 C C . ILE A 1 161 ? -2.052 8.607 19.175 1.00 94.44 161 ILE A C 1
ATOM 1230 O O . ILE A 1 161 ? -2.916 8.782 20.036 1.00 94.44 161 ILE A O 1
ATOM 1234 N N . TYR A 1 162 ? -0.758 8.489 19.489 1.00 94.38 162 TYR A N 1
ATOM 1235 C CA . TYR A 1 162 ? -0.270 8.619 20.865 1.00 94.38 162 TYR A CA 1
ATOM 1236 C C . TYR A 1 162 ? -0.550 10.006 21.451 1.00 94.38 162 TYR A C 1
ATOM 1238 O O . TYR A 1 162 ? -1.100 10.088 22.549 1.00 94.38 162 TYR A O 1
ATOM 1246 N N . ALA A 1 163 ? -0.272 11.084 20.715 1.00 93.25 163 ALA A N 1
ATOM 1247 C CA . ALA A 1 163 ? -0.558 12.443 21.176 1.00 93.25 163 ALA A CA 1
ATOM 1248 C C . ALA A 1 163 ? -2.057 12.650 21.480 1.00 93.25 163 ALA A C 1
ATOM 1250 O O . ALA A 1 163 ? -2.417 13.213 22.517 1.00 93.25 163 ALA A O 1
ATOM 1251 N N . ILE A 1 164 ? -2.947 12.122 20.627 1.00 93.12 164 ILE A N 1
ATOM 1252 C CA . ILE A 1 164 ? -4.402 12.146 20.853 1.00 93.12 164 ILE A CA 1
ATOM 1253 C C . ILE A 1 164 ? -4.774 11.358 22.120 1.00 93.12 164 ILE A C 1
ATOM 1255 O O . ILE A 1 164 ? -5.655 11.779 22.871 1.00 93.12 164 ILE A O 1
ATOM 1259 N N . SER A 1 165 ? -4.096 10.239 22.395 1.00 91.88 165 SER A N 1
ATOM 1260 C CA . SER A 1 165 ? -4.349 9.420 23.588 1.00 91.88 165 SER A CA 1
ATOM 1261 C C . SER A 1 165 ? -3.990 10.114 24.911 1.00 91.88 165 SER A C 1
ATOM 1263 O O . SER A 1 165 ? -4.567 9.785 25.950 1.00 91.88 165 SER A O 1
ATOM 1265 N N . GLU A 1 166 ? -3.094 11.103 24.879 1.00 91.06 166 GLU A N 1
ATOM 1266 C CA . GLU A 1 166 ? -2.656 11.858 26.058 1.00 91.06 166 GLU A CA 1
ATOM 1267 C C . GLU A 1 166 ? -3.472 13.139 26.264 1.00 91.06 166 GLU A C 1
ATOM 1269 O O . GLU A 1 166 ? -3.958 13.405 27.369 1.00 91.06 166 GLU A O 1
ATOM 1274 N N . ILE A 1 167 ? -3.676 13.910 25.192 1.00 92.25 167 ILE A N 1
ATOM 1275 C CA . ILE A 1 167 ? -4.167 15.297 25.269 1.00 92.25 167 ILE A CA 1
ATOM 1276 C C . ILE A 1 167 ? -5.630 15.426 24.803 1.00 92.25 167 ILE A C 1
ATOM 1278 O O . ILE A 1 167 ? -6.289 16.416 25.109 1.00 92.25 167 ILE A O 1
ATOM 1282 N N . GLY A 1 168 ? -6.178 14.419 24.115 1.00 88.75 168 GLY A N 1
ATOM 1283 C CA . GLY A 1 168 ? -7.554 14.442 23.614 1.00 88.75 168 GLY A CA 1
ATOM 1284 C C . GLY A 1 168 ? -8.634 14.415 24.702 1.00 88.75 168 GLY A C 1
ATOM 1285 O O . GLY A 1 168 ? -8.388 14.092 25.870 1.00 88.75 168 GLY A O 1
ATOM 1286 N N . ASP A 1 169 ? -9.866 14.706 24.292 1.00 93.50 169 ASP A N 1
ATOM 1287 C CA . ASP A 1 169 ? -11.069 14.438 25.077 1.00 93.50 169 ASP A CA 1
ATOM 1288 C C . ASP A 1 169 ? -11.296 12.923 25.233 1.00 93.50 169 ASP A C 1
ATOM 1290 O O . ASP A 1 169 ? -10.698 12.105 24.531 1.00 93.50 169 ASP A O 1
ATOM 1294 N N . GLU A 1 170 ? -12.153 12.519 26.171 1.00 94.06 170 GLU A N 1
ATOM 1295 C CA . GLU A 1 170 ? -12.329 11.106 26.536 1.00 94.06 170 GLU A CA 1
ATOM 1296 C C . GLU A 1 170 ? -12.709 10.217 25.337 1.00 94.06 170 GLU A C 1
ATOM 1298 O O . GLU A 1 170 ? -12.187 9.109 25.183 1.00 94.06 170 GLU A O 1
ATOM 1303 N N . VAL A 1 171 ? -13.550 10.729 24.433 1.00 93.00 171 VAL A N 1
ATOM 1304 C CA . VAL A 1 171 ? -13.958 10.021 23.213 1.00 93.00 171 VAL A CA 1
ATOM 1305 C C . VAL A 1 171 ? -12.763 9.809 22.284 1.00 93.00 171 VAL A C 1
ATOM 1307 O O . VAL A 1 171 ? -12.519 8.682 21.840 1.00 93.00 171 VAL A O 1
ATOM 1310 N N . SER A 1 172 ? -11.978 10.858 22.022 1.00 92.38 172 SER A N 1
ATOM 1311 C CA . SER A 1 172 ? -10.782 10.756 21.178 1.00 92.38 172 SER A CA 1
ATOM 1312 C C . SER A 1 172 ? -9.709 9.869 21.803 1.00 92.38 172 SER A C 1
ATOM 1314 O O . SER A 1 172 ? -9.079 9.087 21.092 1.00 92.38 172 SER A O 1
ATOM 1316 N N . LYS A 1 173 ? -9.546 9.904 23.131 1.00 94.12 173 LYS A N 1
ATOM 1317 C CA . LYS A 1 173 ? -8.634 9.017 23.866 1.00 94.12 173 LYS A CA 1
ATOM 1318 C C . LYS A 1 173 ? -9.018 7.553 23.719 1.00 94.12 173 LYS A C 1
ATOM 1320 O O . LYS A 1 173 ? -8.163 6.721 23.418 1.00 94.12 173 LYS A O 1
ATOM 1325 N N . ASN A 1 174 ? -10.298 7.231 23.890 1.00 93.00 174 ASN A N 1
ATOM 1326 C CA . ASN A 1 174 ? -10.799 5.870 23.707 1.00 93.00 174 ASN A CA 1
ATOM 1327 C C . ASN A 1 174 ? -10.616 5.400 22.260 1.00 93.00 174 ASN A C 1
ATOM 1329 O O . ASN A 1 174 ? -10.171 4.275 22.026 1.00 93.00 174 ASN A O 1
ATOM 1333 N N . LYS A 1 175 ? -10.864 6.282 21.284 1.00 92.69 175 LYS A N 1
ATOM 1334 C CA . LYS A 1 175 ? -10.604 5.998 19.869 1.00 92.69 175 LYS A CA 1
ATOM 1335 C C . LYS A 1 175 ? -9.118 5.747 19.591 1.00 92.69 175 LYS A C 1
ATOM 1337 O O . LYS A 1 175 ? -8.792 4.781 18.910 1.00 92.69 175 LYS A O 1
ATOM 1342 N N . ALA A 1 176 ? -8.219 6.557 20.145 1.00 94.88 176 ALA A N 1
ATOM 1343 C CA . ALA A 1 176 ? -6.778 6.389 19.980 1.00 94.88 176 ALA A CA 1
ATOM 1344 C C . ALA A 1 176 ? -6.266 5.080 20.601 1.00 94.88 176 ALA A C 1
ATOM 1346 O O . ALA A 1 176 ? -5.525 4.341 19.954 1.00 94.88 176 ALA A O 1
ATOM 1347 N N . LYS A 1 177 ? -6.722 4.739 21.816 1.00 93.94 177 LYS A N 1
ATOM 1348 C CA . LYS A 1 177 ? -6.419 3.451 22.463 1.00 93.94 177 LYS A CA 1
ATOM 1349 C C . LYS A 1 177 ? -6.866 2.271 21.601 1.00 93.94 177 LYS A C 1
ATOM 1351 O O . LYS A 1 177 ? -6.089 1.341 21.405 1.00 93.94 177 LYS A O 1
ATOM 1356 N N . LYS A 1 178 ? -8.074 2.347 21.033 1.00 94.81 178 LYS A N 1
ATOM 1357 C CA . LYS A 1 178 ? -8.589 1.336 20.102 1.00 94.81 178 LYS A CA 1
ATOM 1358 C C . LYS A 1 178 ? -7.708 1.212 18.857 1.00 94.81 178 LYS A C 1
ATOM 1360 O O . LYS A 1 178 ? -7.413 0.096 18.442 1.00 94.81 178 LYS A O 1
ATOM 1365 N N . SER A 1 179 ? -7.246 2.328 18.289 1.00 95.94 179 SER A N 1
ATOM 1366 C CA . SER A 1 179 ? -6.346 2.282 17.133 1.00 95.94 179 SER A CA 1
ATOM 1367 C C . SER A 1 179 ? -5.010 1.605 17.445 1.00 95.94 179 SER A C 1
ATOM 1369 O O . SER A 1 179 ? -4.526 0.799 16.654 1.00 95.94 179 SER A O 1
ATOM 1371 N N . LEU A 1 180 ? -4.429 1.877 18.618 1.00 95.44 180 LEU A N 1
ATOM 1372 C CA . LEU A 1 180 ? -3.205 1.208 19.076 1.00 95.44 180 LEU A CA 1
ATOM 1373 C C . LEU A 1 180 ? -3.420 -0.293 19.315 1.00 95.44 180 LEU A C 1
ATOM 1375 O O . LEU A 1 180 ? -2.533 -1.095 19.032 1.00 95.44 180 LEU A O 1
ATOM 1379 N N . GLU A 1 181 ? -4.591 -0.688 19.814 1.00 95.94 181 GLU A N 1
ATOM 1380 C CA . GLU A 1 181 ? -4.959 -2.097 19.969 1.00 95.94 181 GLU A CA 1
ATOM 1381 C C . GLU A 1 181 ? -5.081 -2.807 18.614 1.00 95.94 181 GLU A C 1
ATOM 1383 O O . GLU A 1 181 ? -4.597 -3.928 18.466 1.00 95.94 181 GLU A O 1
ATOM 1388 N N . ILE A 1 182 ? -5.672 -2.149 17.610 1.00 96.12 182 ILE A N 1
ATOM 1389 C CA . ILE A 1 182 ? -5.770 -2.682 16.246 1.00 96.12 182 ILE A CA 1
ATOM 1390 C C . ILE A 1 182 ? -4.377 -2.899 15.648 1.00 96.12 182 ILE A C 1
ATOM 1392 O O . ILE A 1 182 ? -4.134 -3.969 15.100 1.00 96.12 182 ILE A O 1
ATOM 1396 N N . ILE A 1 183 ? -3.440 -1.956 15.816 1.00 96.06 183 ILE A N 1
ATOM 1397 C CA . ILE A 1 183 ? -2.048 -2.130 15.357 1.00 96.06 183 ILE A CA 1
ATOM 1398 C C . ILE A 1 183 ? -1.424 -3.391 15.973 1.00 96.06 183 ILE A C 1
ATOM 1400 O O . ILE A 1 183 ? -0.896 -4.222 15.241 1.00 96.06 183 ILE A O 1
ATOM 1404 N N . LYS A 1 184 ? -1.544 -3.576 17.296 1.00 95.75 184 LYS A N 1
ATOM 1405 C CA . LYS A 1 184 ? -1.013 -4.767 17.987 1.00 95.75 184 LYS A CA 1
ATOM 1406 C C . LYS A 1 184 ? -1.636 -6.067 17.487 1.00 95.75 184 LYS A C 1
ATOM 1408 O O . LYS A 1 184 ? -0.963 -7.088 17.408 1.00 95.75 184 LYS A O 1
ATOM 1413 N N . LYS A 1 185 ? -2.934 -6.047 17.174 1.00 95.75 185 LYS A N 1
ATOM 1414 C CA . LYS A 1 185 ? -3.623 -7.213 16.612 1.00 95.75 185 LYS A CA 1
ATOM 1415 C C . LYS A 1 185 ? -3.128 -7.524 15.207 1.00 95.75 185 LYS A C 1
ATOM 1417 O O . LYS A 1 185 ? -2.901 -8.690 14.932 1.00 95.75 185 LYS A O 1
ATOM 1422 N N . LEU A 1 186 ? -2.913 -6.512 14.362 1.00 94.94 186 LEU A N 1
ATOM 1423 C CA . LEU A 1 186 ? -2.336 -6.694 13.027 1.00 94.94 186 LEU A CA 1
ATOM 1424 C C . LEU A 1 186 ? -0.916 -7.277 13.098 1.00 94.94 186 LEU A C 1
ATOM 1426 O O . LEU A 1 186 ? -0.615 -8.198 12.352 1.00 94.94 186 LEU A O 1
ATOM 1430 N N . GLU A 1 187 ? -0.074 -6.806 14.024 1.00 94.44 187 GLU A N 1
ATOM 1431 C CA . GLU A 1 187 ? 1.271 -7.368 14.256 1.00 94.44 187 GLU A CA 1
ATOM 1432 C C . GLU A 1 187 ? 1.248 -8.859 14.630 1.00 94.44 187 GLU A C 1
ATOM 1434 O O . GLU A 1 187 ? 2.198 -9.580 14.336 1.00 94.44 187 GLU A O 1
ATOM 1439 N N . ALA A 1 188 ? 0.179 -9.320 15.284 1.00 94.69 188 ALA A N 1
ATOM 1440 C CA . ALA A 1 188 ? 0.031 -10.701 15.731 1.00 94.69 188 ALA A CA 1
ATOM 1441 C C . ALA A 1 188 ? -0.567 -11.643 14.667 1.00 94.69 188 ALA A C 1
ATOM 1443 O O . ALA A 1 188 ? -0.660 -12.844 14.921 1.00 94.69 188 ALA A O 1
ATOM 1444 N N . ILE A 1 189 ? -1.001 -11.135 13.505 1.00 92.81 189 ILE A N 1
ATOM 1445 C CA . ILE A 1 189 ? -1.557 -11.972 12.432 1.00 92.81 189 ILE A CA 1
ATOM 1446 C C . ILE A 1 189 ? -0.415 -12.696 11.716 1.00 92.81 189 ILE A C 1
ATOM 1448 O O . ILE A 1 189 ? 0.418 -12.079 11.052 1.00 92.81 189 ILE A O 1
ATOM 1452 N N . GLU A 1 190 ? -0.406 -14.024 11.807 1.00 88.75 190 GLU A N 1
ATOM 1453 C CA . GLU A 1 190 ? 0.537 -14.858 11.066 1.00 88.75 190 GLU A CA 1
ATOM 1454 C C . GLU A 1 190 ? 0.311 -14.730 9.552 1.00 88.75 190 GLU A C 1
ATOM 1456 O O . GLU A 1 190 ? -0.814 -14.818 9.062 1.00 88.75 190 GLU A O 1
ATOM 1461 N N . GLY A 1 191 ? 1.394 -14.518 8.802 1.00 85.19 191 GLY A N 1
ATOM 1462 C CA . GLY A 1 191 ? 1.354 -14.382 7.342 1.00 85.19 191 GLY A CA 1
ATOM 1463 C C . GLY A 1 191 ? 1.033 -12.976 6.824 1.00 85.19 191 GLY A C 1
ATOM 1464 O O . GLY A 1 191 ? 1.163 -12.746 5.624 1.00 85.19 191 GLY A O 1
ATOM 1465 N N . LEU A 1 192 ? 0.683 -12.018 7.691 1.00 90.94 192 LEU A N 1
ATOM 1466 C CA . LEU A 1 192 ? 0.529 -10.621 7.288 1.00 90.94 192 LEU A CA 1
ATOM 1467 C C . LEU A 1 192 ? 1.897 -9.928 7.194 1.00 90.94 192 LEU A C 1
ATOM 1469 O O . LEU A 1 192 ? 2.609 -9.787 8.188 1.00 90.94 192 LEU A O 1
ATOM 1473 N N . GLU A 1 193 ? 2.246 -9.413 6.014 1.00 92.50 193 GLU A N 1
ATOM 1474 C CA . GLU A 1 193 ? 3.416 -8.544 5.864 1.00 92.50 193 GLU A CA 1
ATOM 1475 C C . GLU A 1 193 ? 3.112 -7.124 6.366 1.00 92.50 193 GLU A C 1
ATOM 1477 O O . GLU A 1 193 ? 2.666 -6.256 5.614 1.00 92.50 193 GLU A O 1
ATOM 1482 N N . LEU A 1 194 ? 3.380 -6.866 7.646 1.00 94.62 194 LEU A N 1
ATOM 1483 C CA . LEU A 1 194 ? 3.267 -5.537 8.246 1.00 94.62 194 LEU A CA 1
ATOM 1484 C C . LEU A 1 194 ? 4.639 -4.851 8.331 1.00 94.62 194 LEU A C 1
ATOM 1486 O O . LEU A 1 194 ? 5.595 -5.412 8.866 1.00 94.62 194 LEU A O 1
ATOM 1490 N N . ARG A 1 195 ? 4.751 -3.613 7.834 1.00 95.62 195 ARG A N 1
ATOM 1491 C CA . ARG A 1 195 ? 5.983 -2.809 7.893 1.00 95.62 195 ARG A CA 1
ATOM 1492 C C . ARG A 1 195 ? 5.730 -1.434 8.489 1.00 95.62 195 ARG A C 1
ATOM 1494 O O . ARG A 1 195 ? 4.814 -0.722 8.087 1.00 95.62 195 ARG A O 1
ATOM 15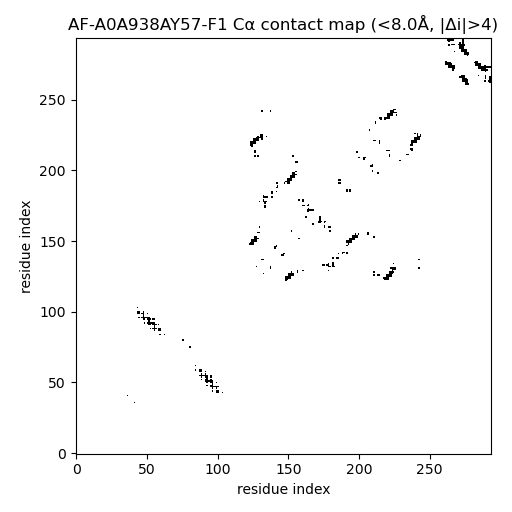01 N N . PHE A 1 196 ? 6.607 -1.018 9.395 1.00 96.25 196 PHE A N 1
ATOM 1502 C CA . PHE A 1 196 ? 6.632 0.350 9.904 1.00 96.25 196 PHE A CA 1
ATOM 1503 C C . PHE A 1 196 ? 7.600 1.192 9.081 1.00 96.25 196 PHE A C 1
ATOM 1505 O O . PHE A 1 196 ? 8.711 0.753 8.792 1.00 96.25 196 PHE A O 1
ATOM 1512 N N . ASN A 1 197 ? 7.179 2.396 8.694 1.00 96.06 197 ASN A N 1
ATOM 1513 C CA . ASN A 1 197 ? 8.008 3.308 7.911 1.00 96.06 197 ASN A CA 1
ATOM 1514 C C . ASN A 1 197 ? 8.314 4.589 8.703 1.00 96.06 197 ASN A C 1
ATOM 1516 O O . ASN A 1 197 ? 7.398 5.263 9.179 1.00 96.06 197 ASN A O 1
ATOM 1520 N N . ASP A 1 198 ? 9.604 4.911 8.831 1.00 94.50 198 ASP A N 1
ATOM 1521 C CA . ASP A 1 198 ? 10.114 6.064 9.588 1.00 94.50 198 ASP A CA 1
ATOM 1522 C C . ASP A 1 198 ? 10.291 7.338 8.744 1.00 94.50 198 ASP A C 1
ATOM 1524 O O . ASP A 1 198 ? 10.707 8.371 9.268 1.00 94.50 198 ASP A O 1
ATOM 1528 N N . THR A 1 199 ? 9.990 7.296 7.442 1.00 92.31 199 THR A N 1
ATOM 1529 C CA . THR A 1 199 ? 10.080 8.474 6.574 1.00 92.31 199 THR A CA 1
ATOM 1530 C C . THR A 1 199 ? 9.034 9.509 6.985 1.00 92.31 199 THR A C 1
ATOM 1532 O O . THR A 1 199 ? 7.836 9.227 7.041 1.00 92.31 199 THR A O 1
ATOM 1535 N N . ASP A 1 200 ? 9.497 10.725 7.255 1.00 89.94 200 ASP A N 1
ATOM 1536 C CA . ASP A 1 200 ? 8.671 11.881 7.596 1.00 89.94 200 ASP A CA 1
ATOM 1537 C C . ASP A 1 200 ? 9.020 13.050 6.661 1.00 89.94 200 ASP A C 1
ATOM 1539 O O . ASP A 1 200 ? 10.125 13.117 6.121 1.00 89.94 200 ASP A O 1
ATOM 1543 N N . PHE A 1 201 ? 8.078 13.973 6.476 1.00 92.00 201 PHE A N 1
ATOM 1544 C CA . PHE A 1 201 ? 8.209 15.147 5.608 1.00 92.00 201 PHE A CA 1
ATOM 1545 C C . PHE A 1 201 ? 7.928 16.413 6.429 1.00 92.00 201 PHE A C 1
ATOM 1547 O O . PHE A 1 201 ? 6.781 16.867 6.470 1.00 92.00 201 PHE A O 1
ATOM 1554 N N . PRO A 1 202 ? 8.929 16.970 7.137 1.00 88.88 202 PRO A N 1
ATOM 1555 C CA . PRO A 1 202 ? 8.753 18.128 8.020 1.00 88.88 202 PRO A CA 1
ATOM 1556 C C . PRO A 1 202 ? 8.192 19.375 7.323 1.00 88.88 202 PRO A C 1
ATOM 1558 O O . PRO A 1 202 ? 7.540 20.202 7.955 1.00 88.88 202 PRO A O 1
ATOM 1561 N N . GLU A 1 203 ? 8.431 19.511 6.021 1.00 89.88 203 GLU A N 1
ATOM 1562 C CA . GLU A 1 203 ? 7.930 20.602 5.191 1.00 89.88 203 GLU A CA 1
ATOM 1563 C C . GLU A 1 203 ? 6.421 20.516 4.908 1.00 89.88 203 GLU A C 1
ATOM 1565 O O . GLU A 1 203 ? 5.804 21.521 4.555 1.00 89.88 203 GLU A O 1
ATOM 1570 N N . VAL A 1 204 ? 5.813 19.336 5.072 1.00 88.38 204 VAL A N 1
ATOM 1571 C CA . VAL A 1 204 ? 4.374 19.124 4.892 1.00 88.38 204 VAL A CA 1
ATOM 1572 C C . VAL A 1 204 ? 3.697 19.168 6.258 1.00 88.38 204 VAL A C 1
ATOM 1574 O O . VAL A 1 204 ? 3.980 18.351 7.131 1.00 88.38 204 VAL A O 1
ATOM 1577 N N . LYS A 1 205 ? 2.803 20.139 6.461 1.00 84.44 205 LYS A N 1
ATOM 1578 C CA . LYS A 1 205 ? 2.167 20.358 7.770 1.00 84.44 205 LYS A CA 1
ATOM 1579 C C . LYS A 1 205 ? 1.073 19.343 8.076 1.00 84.44 205 LYS A C 1
ATOM 1581 O O . LYS A 1 205 ? 0.946 18.921 9.221 1.00 84.44 205 LYS A O 1
ATOM 1586 N N . ASP A 1 206 ? 0.275 18.978 7.081 1.00 87.62 206 ASP A N 1
ATOM 1587 C CA . ASP A 1 206 ? -0.858 18.084 7.265 1.00 87.62 206 ASP A CA 1
ATOM 1588 C C . ASP A 1 206 ? -0.472 16.616 7.034 1.00 87.62 206 ASP A C 1
ATOM 1590 O O . ASP A 1 206 ? 0.325 16.268 6.162 1.00 87.62 206 ASP A O 1
ATOM 1594 N N . ILE A 1 207 ? -1.063 15.730 7.833 1.00 88.56 207 ILE A N 1
ATOM 1595 C CA . ILE A 1 207 ? -0.808 14.287 7.773 1.00 88.56 207 ILE A CA 1
ATOM 1596 C C . ILE A 1 207 ? -1.203 13.683 6.424 1.00 88.56 207 ILE A C 1
ATOM 1598 O O . ILE A 1 207 ? -0.539 12.765 5.948 1.00 88.56 207 ILE A O 1
ATOM 1602 N N . GLN A 1 208 ? -2.250 14.207 5.787 1.00 88.19 208 GLN A N 1
ATOM 1603 C CA . GLN A 1 208 ? -2.750 13.674 4.522 1.00 88.19 208 GLN A CA 1
ATOM 1604 C C . GLN A 1 208 ? -1.761 13.937 3.382 1.00 88.19 208 GLN A C 1
ATOM 1606 O O . GLN A 1 208 ? -1.438 13.031 2.616 1.00 88.19 208 GLN A O 1
ATOM 1611 N N . GLY A 1 209 ? -1.173 15.129 3.325 1.00 89.81 209 GLY A N 1
ATOM 1612 C CA . GLY A 1 209 ? -0.082 15.457 2.418 1.00 89.81 209 GLY A CA 1
ATOM 1613 C C . GLY A 1 209 ? 1.147 14.576 2.650 1.00 89.81 209 GLY A C 1
ATOM 1614 O O . GLY A 1 209 ? 1.742 14.094 1.682 1.00 89.81 209 GLY A O 1
ATOM 1615 N N . LYS A 1 210 ? 1.503 14.294 3.915 1.00 92.25 210 LYS A N 1
ATOM 1616 C CA . LYS A 1 210 ? 2.585 13.345 4.248 1.00 92.25 210 LYS A CA 1
ATOM 1617 C C . LYS A 1 210 ? 2.276 11.935 3.743 1.00 92.25 210 LYS A C 1
ATOM 1619 O O . LYS A 1 210 ? 3.151 11.297 3.164 1.00 92.25 210 LYS A O 1
ATOM 1624 N N . LEU A 1 211 ? 1.037 11.472 3.913 1.00 93.19 211 LEU A N 1
ATOM 1625 C CA . LEU A 1 211 ? 0.564 10.164 3.456 1.00 93.19 211 LEU A CA 1
ATOM 1626 C C . LEU A 1 211 ? 0.655 10.030 1.929 1.00 93.19 211 LEU A C 1
ATOM 1628 O O . LEU A 1 211 ? 1.220 9.060 1.428 1.00 93.19 211 LEU A O 1
ATOM 1632 N N . ILE A 1 212 ? 0.164 11.030 1.188 1.00 91.69 212 ILE A N 1
ATOM 1633 C CA . ILE A 1 212 ? 0.221 11.070 -0.282 1.00 91.69 212 ILE A CA 1
ATOM 1634 C C . ILE A 1 212 ? 1.673 11.069 -0.763 1.00 91.69 212 ILE A C 1
ATOM 1636 O O . ILE A 1 212 ? 2.032 10.346 -1.694 1.00 91.69 212 ILE A O 1
ATOM 1640 N N . ARG A 1 213 ? 2.533 11.863 -0.118 1.00 91.06 213 ARG A N 1
ATOM 1641 C CA . ARG A 1 213 ? 3.947 11.946 -0.482 1.00 91.06 213 ARG A CA 1
ATOM 1642 C C . ARG A 1 213 ? 4.696 10.650 -0.189 1.00 91.06 213 ARG A C 1
ATOM 1644 O O . ARG A 1 213 ? 5.514 10.240 -1.009 1.00 91.06 213 ARG A O 1
ATOM 1651 N N . LEU A 1 214 ? 4.379 9.987 0.923 1.00 93.69 214 LEU A N 1
ATOM 1652 C CA . LEU A 1 214 ? 4.913 8.668 1.248 1.00 93.69 214 LEU A CA 1
ATOM 1653 C C . LEU A 1 214 ? 4.476 7.622 0.218 1.00 93.69 214 LEU A C 1
ATOM 1655 O O . LEU A 1 214 ? 5.313 6.887 -0.296 1.00 93.69 214 LEU A O 1
ATOM 1659 N N . ALA A 1 215 ? 3.186 7.592 -0.123 1.00 93.38 215 ALA A N 1
ATOM 1660 C CA . ALA A 1 215 ? 2.652 6.677 -1.125 1.00 93.38 215 ALA A CA 1
ATOM 1661 C C . ALA A 1 215 ? 3.337 6.870 -2.487 1.00 93.38 215 ALA A C 1
ATOM 1663 O O . ALA A 1 215 ? 3.731 5.894 -3.118 1.00 93.38 215 ALA A O 1
ATOM 1664 N N . ARG A 1 216 ? 3.588 8.121 -2.899 1.00 91.06 216 ARG A N 1
ATOM 1665 C CA . ARG A 1 216 ? 4.341 8.418 -4.127 1.00 91.06 216 ARG A CA 1
ATOM 1666 C C . ARG A 1 216 ? 5.795 7.953 -4.058 1.00 91.06 216 ARG A C 1
ATOM 1668 O O . ARG A 1 216 ? 6.294 7.390 -5.024 1.00 91.06 216 ARG A O 1
ATOM 1675 N N . LEU A 1 217 ? 6.470 8.200 -2.935 1.00 90.75 217 LEU A N 1
ATOM 1676 C CA . LEU A 1 217 ? 7.870 7.815 -2.736 1.00 90.75 217 LEU A CA 1
ATOM 1677 C C . LEU A 1 217 ? 8.064 6.296 -2.832 1.00 90.75 217 LEU A C 1
ATOM 1679 O O . LEU A 1 217 ? 9.079 5.841 -3.350 1.00 90.75 217 LEU A O 1
ATOM 1683 N N . LEU A 1 218 ? 7.098 5.530 -2.324 1.00 91.50 218 LEU A N 1
ATOM 1684 C CA . LEU A 1 218 ? 7.154 4.070 -2.260 1.00 91.50 218 LEU A CA 1
ATOM 1685 C C . LEU A 1 218 ? 6.488 3.372 -3.455 1.00 91.50 218 LEU A C 1
ATOM 1687 O O . LEU A 1 218 ? 6.456 2.146 -3.483 1.00 91.50 218 LEU A O 1
ATOM 1691 N N . ASP A 1 219 ? 5.946 4.130 -4.414 1.00 90.94 219 ASP A N 1
ATOM 1692 C CA . ASP A 1 219 ? 5.072 3.618 -5.481 1.00 90.94 219 ASP A CA 1
ATOM 1693 C C . ASP A 1 219 ? 3.938 2.716 -4.940 1.00 90.94 219 ASP A C 1
ATOM 1695 O O . ASP A 1 219 ? 3.616 1.655 -5.475 1.00 90.94 219 ASP A O 1
ATOM 1699 N N . ALA A 1 220 ? 3.338 3.149 -3.831 1.00 93.94 220 ALA A N 1
ATOM 1700 C CA . ALA A 1 220 ? 2.339 2.421 -3.061 1.00 93.94 220 ALA A CA 1
ATOM 1701 C C . ALA A 1 220 ? 0.930 3.011 -3.248 1.00 93.94 220 ALA A C 1
ATOM 1703 O O . ALA A 1 220 ? 0.751 4.168 -3.632 1.00 93.94 220 ALA A O 1
ATOM 1704 N N . ASN A 1 221 ? -0.090 2.208 -2.949 1.00 93.69 221 ASN A N 1
ATOM 1705 C CA . ASN A 1 221 ? -1.481 2.656 -2.887 1.00 93.69 221 ASN A CA 1
ATOM 1706 C C . ASN A 1 221 ? -1.845 3.057 -1.454 1.00 93.69 221 ASN A C 1
ATOM 1708 O O . ASN A 1 221 ? -1.169 2.672 -0.504 1.00 93.69 221 ASN A O 1
ATOM 1712 N N . ILE A 1 222 ? -2.928 3.810 -1.280 1.00 94.44 222 ILE A N 1
ATOM 1713 C CA . ILE A 1 222 ? -3.407 4.226 0.043 1.00 94.44 222 ILE A CA 1
ATOM 1714 C C . ILE A 1 222 ? -4.617 3.381 0.431 1.00 94.44 222 ILE A C 1
ATOM 1716 O O . ILE A 1 222 ? -5.575 3.292 -0.334 1.00 94.44 222 ILE A O 1
ATOM 1720 N N . LEU A 1 223 ? -4.608 2.803 1.628 1.00 94.44 223 LEU A N 1
ATOM 1721 C CA . LEU A 1 223 ? -5.778 2.184 2.244 1.00 94.44 223 LEU A CA 1
ATOM 1722 C C . LEU A 1 223 ? -6.404 3.185 3.220 1.00 94.44 223 LEU A C 1
ATOM 1724 O O . LEU A 1 223 ? -5.754 3.600 4.178 1.00 94.44 223 LEU A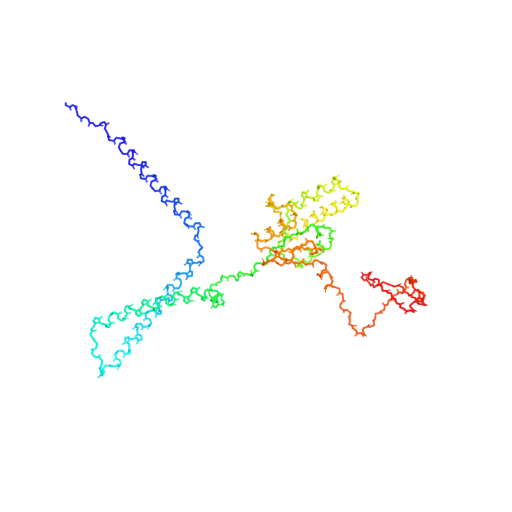 O 1
ATOM 1728 N N . SER A 1 224 ? -7.659 3.571 2.982 1.00 93.12 224 SER A N 1
ATOM 1729 C CA . SER A 1 224 ? -8.397 4.520 3.827 1.00 93.12 224 SER A CA 1
ATOM 1730 C C . SER A 1 224 ? -9.824 4.035 4.104 1.00 93.12 224 SER A C 1
ATOM 1732 O O . SER A 1 224 ? -10.437 3.363 3.275 1.00 93.12 224 SER A O 1
ATOM 1734 N N . ALA A 1 225 ? -10.370 4.371 5.273 1.00 90.69 225 ALA A N 1
ATOM 1735 C CA . ALA A 1 225 ? -11.787 4.191 5.590 1.00 90.69 225 ALA A CA 1
ATOM 1736 C C . ALA A 1 225 ? -12.592 5.490 5.392 1.00 90.69 225 ALA A C 1
ATOM 1738 O O . ALA A 1 225 ? -13.821 5.453 5.370 1.00 90.69 225 ALA A O 1
ATOM 1739 N N . ASP A 1 226 ? -11.912 6.628 5.222 1.00 87.50 226 ASP A N 1
ATOM 1740 C CA . ASP A 1 226 ? -12.506 7.952 5.048 1.00 87.50 226 ASP A CA 1
ATOM 1741 C C . ASP A 1 226 ? -11.760 8.741 3.963 1.00 87.50 226 ASP A C 1
ATOM 1743 O O . ASP A 1 226 ? -10.832 9.508 4.220 1.00 87.50 226 ASP A O 1
ATOM 1747 N N . ILE A 1 227 ? -12.205 8.565 2.719 1.00 84.75 227 ILE A N 1
ATOM 1748 C CA . ILE A 1 227 ? -11.593 9.214 1.554 1.00 84.75 227 ILE A CA 1
ATOM 1749 C C . ILE A 1 227 ? -11.845 10.723 1.498 1.00 84.75 227 ILE A C 1
ATOM 1751 O O . ILE A 1 227 ? -11.173 11.413 0.739 1.00 84.75 227 ILE A O 1
ATOM 1755 N N . THR A 1 228 ? -12.791 11.256 2.283 1.00 82.94 228 THR A N 1
ATOM 1756 C CA . THR A 1 228 ? -13.166 12.681 2.217 1.00 82.94 228 THR A CA 1
ATOM 1757 C C . THR A 1 228 ? -12.029 13.606 2.644 1.00 82.94 228 THR A C 1
ATOM 1759 O O . THR A 1 228 ? -11.997 14.775 2.266 1.00 82.94 228 THR A O 1
ATOM 1762 N N . LYS A 1 229 ? -11.067 13.065 3.398 1.00 75.50 229 LYS A N 1
ATOM 1763 C CA . LYS A 1 229 ? -9.897 13.784 3.905 1.00 75.50 229 LYS A CA 1
ATOM 1764 C C . LYS A 1 229 ? -8.715 13.785 2.940 1.00 75.50 229 LYS A C 1
ATOM 1766 O O . LYS A 1 229 ? -7.771 14.538 3.161 1.00 75.50 229 LYS A O 1
ATOM 1771 N N . ILE A 1 230 ? -8.751 12.972 1.883 1.00 80.69 230 ILE A N 1
ATOM 1772 C CA . ILE A 1 230 ? -7.657 12.858 0.919 1.00 80.69 230 ILE A CA 1
ATOM 1773 C C . ILE A 1 230 ? -7.991 13.711 -0.308 1.00 80.69 230 ILE A C 1
ATOM 1775 O O . ILE A 1 230 ? -9.000 13.506 -0.980 1.00 80.69 230 ILE A O 1
ATOM 1779 N N . GLN A 1 231 ? -7.133 14.684 -0.617 1.00 73.06 231 GLN A N 1
ATOM 1780 C CA . GLN A 1 231 ? -7.326 15.561 -1.772 1.00 73.06 231 GLN A CA 1
ATOM 1781 C C . GLN A 1 231 ? -7.097 14.800 -3.086 1.00 73.06 231 GLN A C 1
ATOM 1783 O O . GLN A 1 231 ? -5.967 14.447 -3.424 1.00 73.06 231 GLN A O 1
ATOM 1788 N N . MET A 1 232 ? -8.173 14.601 -3.854 1.00 67.69 232 MET A N 1
ATOM 1789 C CA . MET A 1 232 ? -8.157 13.824 -5.103 1.00 67.69 232 MET A CA 1
ATOM 1790 C C . MET A 1 232 ? -7.217 14.391 -6.179 1.00 67.69 232 MET A C 1
ATOM 1792 O O . MET A 1 232 ? -6.644 13.631 -6.954 1.00 67.69 232 MET A O 1
ATOM 1796 N N . SER A 1 233 ? -7.010 15.711 -6.206 1.00 54.34 233 SER A N 1
ATOM 1797 C CA . SER A 1 233 ? -6.153 16.402 -7.183 1.00 54.34 233 SER A CA 1
ATOM 1798 C C . SER A 1 233 ? -4.661 16.066 -7.063 1.00 54.34 233 SER A C 1
ATOM 1800 O O . SER A 1 233 ? -3.891 16.398 -7.956 1.00 54.34 233 SER A O 1
ATOM 1802 N N . SER A 1 234 ? -4.241 15.422 -5.971 1.00 62.31 234 SER A N 1
ATOM 1803 C CA . SER A 1 234 ? -2.830 15.172 -5.646 1.00 62.31 234 SER A CA 1
ATOM 1804 C C . SER A 1 234 ? -2.393 13.718 -5.893 1.00 62.31 234 SER A C 1
ATOM 1806 O O . SER A 1 234 ? -1.315 13.320 -5.450 1.00 62.31 234 SER A O 1
ATOM 1808 N N . LEU A 1 235 ? -3.209 12.911 -6.581 1.00 64.38 235 LEU A N 1
ATOM 1809 C CA . LEU A 1 235 ? -3.106 11.443 -6.592 1.00 64.38 235 LEU A CA 1
ATOM 1810 C C . LEU A 1 235 ? -2.663 10.815 -7.922 1.00 64.38 235 LEU A C 1
ATOM 1812 O O . LEU A 1 235 ? -2.865 9.617 -8.109 1.00 64.38 235 LEU A O 1
ATOM 1816 N N . GLU A 1 236 ? -2.064 11.564 -8.853 1.00 72.12 236 GLU A N 1
ATOM 1817 C CA . GLU A 1 236 ? -1.544 10.951 -10.086 1.00 72.12 236 GLU A CA 1
ATOM 1818 C C . GLU A 1 236 ? -0.635 9.747 -9.764 1.00 72.12 236 GLU A C 1
ATOM 1820 O O . GLU A 1 236 ? 0.351 9.868 -9.034 1.00 72.12 236 GLU A O 1
ATOM 1825 N N . GLY A 1 237 ? -1.014 8.566 -10.267 1.00 78.56 237 GLY A N 1
ATOM 1826 C CA . GLY A 1 237 ? -0.299 7.301 -10.055 1.00 78.56 237 GLY A CA 1
ATOM 1827 C C . GLY A 1 237 ? -0.601 6.546 -8.748 1.00 78.56 237 GLY A C 1
ATOM 1828 O O . GLY A 1 237 ? -0.104 5.42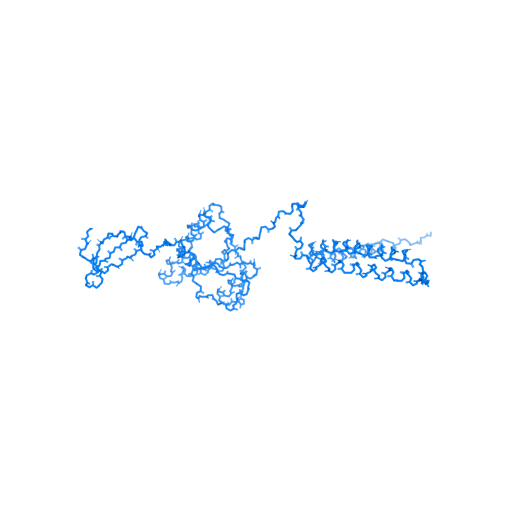8 -8.584 1.00 78.56 237 GLY A O 1
ATOM 1829 N N . ILE A 1 238 ? -1.429 7.093 -7.848 1.00 89.56 238 ILE A N 1
ATOM 1830 C CA . ILE A 1 238 ? -1.769 6.498 -6.542 1.00 89.56 238 ILE A CA 1
ATOM 1831 C C . ILE A 1 238 ? -3.240 6.071 -6.532 1.00 89.56 238 ILE A C 1
ATOM 1833 O O . ILE A 1 238 ? -4.141 6.893 -6.691 1.00 89.56 238 ILE A O 1
ATOM 1837 N N . ARG A 1 239 ? -3.514 4.784 -6.288 1.00 89.69 239 ARG A N 1
ATOM 1838 C CA . ARG A 1 239 ? -4.887 4.301 -6.074 1.00 89.69 239 ARG A CA 1
ATOM 1839 C C . ARG A 1 239 ? -5.255 4.413 -4.597 1.00 89.69 239 ARG A C 1
ATOM 1841 O O . ARG A 1 239 ? -4.463 4.036 -3.736 1.00 89.69 239 ARG A O 1
ATOM 1848 N N . ILE A 1 240 ? -6.480 4.850 -4.310 1.00 90.56 240 ILE A N 1
ATOM 1849 C CA . ILE A 1 240 ? -7.070 4.744 -2.972 1.00 90.56 240 ILE A CA 1
ATOM 1850 C C . ILE A 1 240 ? -7.974 3.514 -2.921 1.00 90.56 240 ILE A C 1
ATOM 1852 O O . ILE A 1 240 ? -8.912 3.385 -3.707 1.00 90.56 240 ILE A O 1
ATOM 1856 N N . ILE A 1 241 ? -7.706 2.625 -1.973 1.00 91.19 241 ILE A N 1
ATOM 1857 C CA . ILE A 1 241 ? -8.567 1.506 -1.613 1.00 91.19 241 ILE A CA 1
ATOM 1858 C C . ILE A 1 241 ? -9.427 1.955 -0.435 1.00 91.19 241 ILE A C 1
ATOM 1860 O O . ILE A 1 241 ? -8.913 2.271 0.637 1.00 91.19 241 ILE A O 1
ATOM 1864 N N . ASN A 1 242 ? -10.743 2.004 -0.648 1.00 91.44 242 ASN A N 1
ATOM 1865 C CA . ASN A 1 242 ? -11.696 2.392 0.384 1.00 91.44 242 ASN A CA 1
ATOM 1866 C C . ASN A 1 242 ? -12.247 1.153 1.104 1.00 91.44 242 ASN A C 1
ATOM 1868 O O . ASN A 1 242 ? -12.988 0.361 0.513 1.00 91.44 242 ASN A O 1
ATOM 1872 N N . LEU A 1 243 ? -11.932 1.027 2.394 1.00 90.12 243 LEU A N 1
ATOM 1873 C CA . LEU A 1 243 ? -12.376 -0.076 3.246 1.00 90.12 243 LEU A CA 1
ATOM 1874 C C . LEU A 1 243 ? -13.908 -0.169 3.347 1.00 90.12 243 LEU A C 1
ATOM 1876 O O . LEU A 1 243 ? -14.478 -1.260 3.337 1.00 90.12 243 LEU A O 1
ATOM 1880 N N . HIS A 1 244 ? -14.596 0.973 3.405 1.00 86.38 244 HIS A N 1
ATOM 1881 C CA . HIS A 1 244 ? -16.054 1.025 3.453 1.00 86.38 244 HIS A CA 1
ATOM 1882 C C . HIS A 1 244 ? -16.680 0.554 2.136 1.00 86.38 244 HIS A C 1
ATOM 1884 O O . HIS A 1 244 ? -17.657 -0.195 2.156 1.00 86.38 244 HIS A O 1
ATOM 1890 N N . THR A 1 245 ? -16.104 0.936 0.992 1.00 85.75 245 THR A N 1
ATOM 1891 C CA . THR A 1 245 ? -16.555 0.447 -0.321 1.00 85.75 245 THR A CA 1
ATOM 1892 C C . THR A 1 245 ? -16.364 -1.061 -0.437 1.00 85.75 245 THR A C 1
ATOM 1894 O O . THR A 1 245 ? -17.287 -1.748 -0.869 1.00 85.75 245 THR A O 1
ATOM 1897 N N . LEU A 1 246 ? -15.218 -1.582 0.015 1.00 84.69 246 LEU A N 1
ATOM 1898 C CA . LEU A 1 246 ? -14.953 -3.021 0.043 1.00 84.69 246 LEU A CA 1
ATOM 1899 C C . LEU A 1 246 ? -15.990 -3.756 0.901 1.00 84.69 246 LEU A C 1
ATOM 1901 O O . LEU A 1 246 ? -16.619 -4.699 0.437 1.00 84.69 246 LEU A O 1
ATOM 1905 N N . SER A 1 247 ? -16.241 -3.281 2.121 1.00 81.25 247 SER A N 1
ATOM 1906 C CA . SER A 1 247 ? -17.234 -3.894 3.006 1.00 81.25 247 SER A CA 1
ATOM 1907 C C . SER A 1 247 ? -18.655 -3.844 2.438 1.00 81.25 247 SER A C 1
ATOM 1909 O O . SER A 1 247 ? -19.408 -4.792 2.633 1.00 81.25 247 SER A O 1
ATOM 1911 N N . ASN A 1 248 ? -19.034 -2.776 1.730 1.00 81.38 248 ASN A N 1
ATOM 1912 C CA . ASN A 1 248 ? -20.337 -2.708 1.068 1.00 81.38 248 ASN A CA 1
ATOM 1913 C C . ASN A 1 248 ? -20.439 -3.664 -0.123 1.00 81.38 248 ASN A C 1
ATOM 1915 O O . ASN A 1 248 ? -21.509 -4.217 -0.344 1.00 81.38 248 ASN A O 1
ATOM 1919 N N . ALA A 1 249 ? -19.347 -3.884 -0.858 1.00 83.19 249 ALA A N 1
ATOM 1920 C CA . ALA A 1 249 ? -19.307 -4.845 -1.959 1.00 83.19 249 ALA A CA 1
ATOM 1921 C C . ALA A 1 249 ? -19.434 -6.304 -1.484 1.00 83.19 249 ALA A C 1
ATOM 1923 O O . ALA A 1 249 ? -19.844 -7.161 -2.257 1.00 83.19 249 ALA A O 1
ATOM 1924 N N . LEU A 1 250 ? -19.106 -6.573 -0.216 1.00 80.19 250 LEU A N 1
ATOM 1925 C CA . LEU A 1 250 ? -19.265 -7.883 0.420 1.00 80.19 250 LEU A CA 1
ATOM 1926 C C . LEU A 1 250 ? -20.666 -8.114 1.008 1.00 80.19 250 LEU A C 1
ATOM 1928 O O . LEU A 1 250 ? -20.936 -9.204 1.509 1.00 80.19 250 LEU A O 1
ATOM 1932 N N . LYS A 1 251 ? -21.561 -7.116 0.980 1.00 79.31 251 LYS A N 1
ATOM 1933 C CA . LYS A 1 251 ? -22.942 -7.311 1.437 1.00 79.31 251 LYS A CA 1
ATOM 1934 C C . LYS A 1 251 ? -23.670 -8.280 0.500 1.00 79.31 251 LYS A C 1
ATOM 1936 O O . LYS A 1 251 ? -23.447 -8.215 -0.711 1.00 79.31 251 LYS A O 1
ATOM 1941 N N . PRO A 1 252 ? -24.566 -9.136 1.023 1.00 72.75 252 PRO A N 1
ATOM 1942 C CA . PRO A 1 252 ? -25.366 -10.024 0.194 1.00 72.75 252 PRO A CA 1
ATOM 1943 C C . PRO A 1 252 ? -26.086 -9.246 -0.911 1.00 72.75 252 PRO A C 1
ATOM 1945 O O . PRO A 1 252 ? -26.798 -8.272 -0.649 1.00 72.75 252 PRO A O 1
ATOM 1948 N N . LEU A 1 253 ? -25.895 -9.677 -2.156 1.00 68.12 253 LEU A N 1
ATOM 1949 C CA . LEU A 1 253 ? -26.645 -9.162 -3.293 1.00 68.12 253 LEU A CA 1
ATOM 1950 C C . LEU A 1 253 ? -28.054 -9.753 -3.215 1.00 68.12 253 LEU A C 1
ATOM 1952 O O . LEU A 1 253 ? -28.272 -10.885 -3.628 1.00 68.12 253 LEU A O 1
ATOM 1956 N N . THR A 1 254 ? -28.999 -9.003 -2.657 1.00 67.25 254 THR A N 1
ATOM 1957 C CA . THR A 1 254 ? -30.417 -9.377 -2.737 1.00 67.25 254 THR A CA 1
ATOM 1958 C C . THR A 1 254 ? -30.909 -9.128 -4.161 1.00 67.25 254 THR A C 1
ATOM 1960 O O . THR A 1 254 ? -30.659 -8.061 -4.731 1.00 67.25 254 THR A O 1
ATOM 1963 N N . GLN A 1 255 ? -31.572 -10.112 -4.773 1.00 62.78 255 GLN A N 1
ATOM 1964 C CA . GLN A 1 255 ? -32.178 -9.915 -6.091 1.00 62.78 255 GLN A CA 1
ATOM 1965 C C . GLN A 1 255 ? -33.558 -9.270 -5.957 1.00 62.78 255 GLN A C 1
ATOM 1967 O O . GLN A 1 255 ? -34.365 -9.632 -5.100 1.00 62.78 255 GLN A O 1
ATOM 1972 N N . THR A 1 256 ? -33.871 -8.328 -6.848 1.00 64.25 256 THR A N 1
ATOM 1973 C CA . THR A 1 256 ? -35.235 -7.804 -6.980 1.00 64.25 256 THR A CA 1
ATOM 1974 C C . THR A 1 256 ? -36.199 -8.960 -7.262 1.00 64.25 256 THR A C 1
ATOM 1976 O O . THR A 1 256 ? -36.050 -9.653 -8.265 1.00 64.25 256 THR A O 1
ATOM 1979 N N . GLY A 1 257 ? -37.199 -9.149 -6.397 1.00 71.81 257 GLY A N 1
ATOM 1980 C CA . GLY A 1 257 ? -38.175 -10.244 -6.491 1.00 71.81 257 GLY A CA 1
ATOM 1981 C C . GLY A 1 257 ? -37.898 -11.433 -5.563 1.00 71.81 257 GLY A C 1
ATOM 1982 O O . GLY A 1 257 ? -38.720 -12.343 -5.491 1.00 71.81 257 GLY A O 1
ATOM 1983 N N . GLU A 1 258 ? -36.789 -11.422 -4.825 1.00 77.62 258 GLU A N 1
ATOM 1984 C CA . GLU A 1 258 ? -36.486 -12.428 -3.810 1.00 77.62 258 GLU A CA 1
ATOM 1985 C C . GLU A 1 258 ? -37.328 -12.207 -2.539 1.00 77.62 258 GLU A C 1
ATOM 1987 O O . GLU A 1 258 ? -37.489 -11.083 -2.055 1.00 77.62 258 GLU A O 1
ATOM 1992 N N . PHE A 1 259 ? -37.891 -13.285 -1.988 1.00 78.06 259 PHE A N 1
ATOM 1993 C CA . PHE A 1 259 ? -38.664 -13.223 -0.749 1.00 78.06 259 PHE A CA 1
ATOM 1994 C C . PHE A 1 259 ? -37.752 -13.438 0.454 1.00 78.06 259 PHE A C 1
ATOM 1996 O O . PHE A 1 259 ? -37.173 -14.509 0.618 1.00 78.06 259 PHE A O 1
ATOM 2003 N N . ILE A 1 260 ? -37.694 -12.449 1.343 1.00 82.31 260 ILE A N 1
ATOM 2004 C CA . ILE A 1 260 ? -36.907 -12.525 2.574 1.00 82.31 260 ILE A CA 1
ATOM 2005 C C . ILE A 1 260 ? -37.855 -12.739 3.755 1.00 82.31 260 ILE A C 1
ATOM 2007 O O . ILE A 1 260 ? -38.784 -11.959 3.975 1.00 82.31 260 ILE A O 1
ATOM 2011 N N . LYS A 1 261 ? -37.628 -13.802 4.533 1.00 86.19 261 LYS A N 1
ATOM 2012 C CA . LYS A 1 261 ? -38.351 -14.027 5.791 1.00 86.19 261 LYS A CA 1
ATOM 2013 C C . LYS A 1 261 ? -37.689 -13.226 6.903 1.00 86.19 261 LYS A C 1
ATOM 2015 O O . LYS A 1 261 ? -36.525 -13.442 7.213 1.00 86.19 261 LYS A O 1
ATOM 2020 N N . ILE A 1 262 ? -38.448 -12.326 7.521 1.00 88.75 262 ILE A N 1
ATOM 2021 C CA . ILE A 1 262 ? -37.970 -11.478 8.615 1.00 88.75 262 ILE A CA 1
ATOM 2022 C C . ILE A 1 262 ? -38.911 -11.624 9.797 1.00 88.75 262 ILE A C 1
ATOM 2024 O O . ILE A 1 262 ? -40.123 -11.445 9.668 1.00 88.75 262 ILE A O 1
ATOM 2028 N N . LYS A 1 263 ? -38.335 -11.909 10.965 1.00 91.44 263 LYS A N 1
ATOM 2029 C CA . LYS A 1 263 ? -39.063 -11.895 12.229 1.00 91.44 263 LYS A CA 1
ATOM 2030 C C . LYS A 1 263 ? -39.219 -10.454 12.712 1.00 91.44 263 LYS A C 1
ATOM 2032 O O . LYS A 1 263 ? -38.222 -9.756 12.911 1.00 91.44 263 LYS A O 1
ATOM 2037 N N . ILE A 1 264 ? -40.456 -10.008 12.914 1.00 94.94 264 ILE A N 1
ATOM 2038 C CA . ILE A 1 264 ? -40.730 -8.672 13.449 1.00 94.94 264 ILE A CA 1
ATOM 2039 C C . ILE A 1 264 ? -40.517 -8.706 14.960 1.00 94.94 264 ILE A C 1
ATOM 2041 O O . ILE A 1 264 ? -41.203 -9.429 15.677 1.00 94.94 264 ILE A O 1
ATOM 2045 N N . GLN A 1 265 ? -39.552 -7.920 15.438 1.00 93.75 265 GLN A N 1
ATOM 2046 C CA . GLN A 1 265 ? -39.136 -7.915 16.844 1.00 93.75 265 GLN A CA 1
ATOM 2047 C C . GLN A 1 265 ? -39.698 -6.727 17.627 1.00 93.75 265 GLN A C 1
ATOM 2049 O O . GLN A 1 265 ? -39.832 -6.804 18.845 1.00 93.75 265 GLN A O 1
ATOM 2054 N N . ARG A 1 266 ? -40.013 -5.614 16.952 1.00 92.62 266 ARG A N 1
ATOM 2055 C CA . ARG A 1 266 ? -40.591 -4.420 17.589 1.00 92.62 266 ARG A CA 1
ATOM 2056 C C . ARG A 1 266 ? -41.424 -3.585 16.620 1.00 92.62 266 ARG A C 1
ATOM 2058 O O . ARG A 1 266 ? -41.298 -3.723 15.405 1.00 92.62 266 ARG A O 1
ATOM 2065 N N . TYR A 1 267 ? -42.240 -2.684 17.161 1.00 94.06 267 TYR A N 1
ATOM 2066 C CA . TYR A 1 267 ? -42.926 -1.661 16.370 1.00 94.06 267 TYR A CA 1
ATOM 2067 C C . TYR A 1 267 ? -41.936 -0.632 15.804 1.00 94.06 267 TYR A C 1
ATOM 2069 O O . TYR A 1 267 ? -40.919 -0.318 16.426 1.00 94.06 267 TYR A O 1
ATOM 2077 N N . GLY A 1 268 ? -42.234 -0.129 14.605 1.00 91.75 268 GLY A N 1
ATOM 2078 C CA . GLY A 1 268 ? -41.483 0.950 13.966 1.00 91.75 268 GLY A CA 1
ATOM 2079 C C . GLY A 1 268 ? -41.897 2.339 14.439 1.00 91.75 268 GLY A C 1
ATOM 2080 O O . GLY A 1 268 ? -42.729 2.496 15.330 1.00 91.75 268 GLY A O 1
ATOM 2081 N N . LYS A 1 269 ? -41.276 3.358 13.836 1.00 91.12 269 LYS A N 1
ATOM 2082 C CA . LYS A 1 269 ? -41.506 4.764 14.196 1.00 91.12 269 LYS A CA 1
ATOM 2083 C C . LYS A 1 269 ? -42.870 5.259 13.717 1.00 91.12 269 LYS A C 1
ATOM 2085 O O . LYS A 1 269 ? -43.491 6.069 14.396 1.00 91.12 269 LYS A O 1
ATOM 2090 N N . GLU A 1 270 ? -43.321 4.785 12.556 1.00 92.62 270 GLU A N 1
ATOM 2091 C CA . GLU A 1 270 ? -44.627 5.147 12.009 1.00 92.62 270 GLU A CA 1
ATOM 2092 C C . GLU A 1 270 ? -45.712 4.129 12.385 1.00 92.62 270 GLU A C 1
ATOM 2094 O O . GLU A 1 270 ? -45.420 2.941 12.589 1.00 92.62 270 GLU A O 1
ATOM 2099 N N . PRO A 1 271 ? -46.989 4.555 12.416 1.00 82.75 271 PRO A N 1
ATOM 2100 C CA . PRO A 1 271 ? -48.105 3.648 12.628 1.00 82.75 271 PRO A CA 1
ATOM 2101 C C . PRO A 1 271 ? -48.059 2.482 11.636 1.00 82.75 271 PRO A C 1
ATOM 2103 O O . PRO A 1 271 ? -47.913 2.683 10.434 1.00 82.75 271 PRO A O 1
ATOM 2106 N N . ARG A 1 272 ? -48.256 1.256 12.139 1.00 90.50 272 ARG A N 1
ATOM 2107 C CA . ARG A 1 272 ? -48.266 -0.013 11.376 1.00 90.50 272 ARG A CA 1
ATOM 2108 C C . ARG A 1 272 ? -46.899 -0.534 10.927 1.00 90.50 272 ARG A C 1
ATOM 2110 O O . ARG A 1 272 ? -46.853 -1.650 10.413 1.00 90.50 272 ARG A O 1
ATOM 2117 N N . GLN A 1 273 ? -45.800 0.185 11.137 1.00 95.00 273 GLN A N 1
ATOM 2118 C CA . GLN A 1 273 ? -44.477 -0.360 10.837 1.00 95.00 273 GLN A CA 1
ATOM 2119 C C . GLN A 1 273 ? -44.080 -1.453 11.836 1.00 95.00 273 GLN A C 1
ATOM 2121 O O . GLN A 1 273 ? -44.339 -1.353 13.037 1.00 95.00 273 GLN A O 1
ATOM 2126 N N . GLY A 1 274 ? -43.416 -2.485 11.326 1.00 94.62 274 GLY A N 1
ATOM 2127 C CA . GLY A 1 274 ? -42.664 -3.456 12.112 1.00 94.62 274 GLY A CA 1
ATOM 2128 C C . GLY A 1 274 ? -41.179 -3.323 11.802 1.00 94.62 274 GLY A C 1
ATOM 2129 O O . GLY A 1 274 ? -40.808 -3.001 10.676 1.00 94.62 274 GLY A O 1
ATOM 2130 N N . VAL A 1 275 ? -40.328 -3.559 12.793 1.00 94.75 275 VAL A N 1
ATOM 2131 C CA . VAL A 1 275 ? -38.873 -3.578 12.634 1.00 94.75 275 VAL A CA 1
ATOM 2132 C C . VAL A 1 275 ? -38.369 -4.967 12.980 1.00 94.75 275 VAL A C 1
ATOM 2134 O O . VAL A 1 275 ? -38.671 -5.506 14.049 1.00 94.75 275 VAL A O 1
ATOM 2137 N N . GLY A 1 276 ? -37.602 -5.534 12.061 1.00 94.25 276 GLY A N 1
ATOM 2138 C CA . GLY A 1 276 ? -36.878 -6.781 12.239 1.00 94.25 276 GLY A CA 1
ATOM 2139 C C . GLY A 1 276 ? -35.416 -6.613 11.854 1.00 94.25 276 GLY A C 1
ATOM 2140 O O . GLY A 1 276 ? -34.988 -5.542 11.415 1.00 94.25 276 GLY A O 1
ATOM 2141 N N . TYR A 1 277 ? -34.661 -7.685 12.028 1.00 92.19 277 TYR A N 1
ATOM 2142 C CA . TYR A 1 277 ? -33.250 -7.743 11.680 1.00 92.19 277 TYR A CA 1
ATOM 2143 C C . TYR A 1 277 ? -33.007 -8.980 10.823 1.00 92.19 277 TYR A C 1
ATOM 2145 O O . TYR A 1 277 ? -33.612 -10.025 11.072 1.00 92.19 277 TYR A O 1
ATOM 2153 N N . LEU A 1 278 ? -32.156 -8.843 9.809 1.00 87.44 278 LEU A N 1
ATOM 2154 C CA . LEU A 1 278 ? -31.599 -9.986 9.087 1.00 87.44 278 LEU A CA 1
ATOM 2155 C C . LEU A 1 278 ? -30.603 -10.740 9.980 1.00 87.44 278 LEU A C 1
ATOM 2157 O O . LEU A 1 278 ? -30.222 -10.254 11.047 1.00 87.44 278 LEU A O 1
ATOM 2161 N N . GLU A 1 279 ? -30.157 -11.914 9.531 1.00 80.88 279 GLU A N 1
ATOM 2162 C CA . GLU A 1 279 ? -29.140 -12.707 10.240 1.00 80.88 279 GLU A CA 1
ATOM 2163 C C . GLU A 1 279 ? -27.819 -11.942 10.422 1.00 80.88 279 GLU A C 1
ATOM 2165 O O . GLU A 1 279 ? -27.130 -12.129 11.420 1.00 80.88 279 GLU A O 1
ATOM 2170 N N . ASP A 1 280 ? -27.505 -11.020 9.506 1.00 76.62 280 ASP A N 1
ATOM 2171 C CA . ASP A 1 280 ? -26.320 -10.156 9.562 1.00 76.62 280 ASP A CA 1
ATOM 2172 C C . ASP A 1 280 ? -26.494 -8.902 10.446 1.00 76.62 280 ASP A C 1
ATOM 2174 O O . ASP A 1 280 ? -25.586 -8.076 10.554 1.00 76.62 280 ASP A O 1
ATOM 2178 N N . GLY A 1 281 ? -27.659 -8.734 11.082 1.00 82.50 281 GLY A N 1
ATOM 2179 C CA . GLY A 1 281 ? -27.966 -7.594 11.945 1.00 82.50 281 GLY A CA 1
ATOM 2180 C C . GLY A 1 281 ? -28.419 -6.329 11.210 1.00 82.50 281 GLY A C 1
ATOM 2181 O O . GLY A 1 281 ? -28.654 -5.302 11.854 1.00 82.50 281 GLY A O 1
ATOM 2182 N N . THR A 1 282 ? -28.598 -6.368 9.888 1.00 83.19 282 THR A N 1
ATOM 2183 C CA . THR A 1 282 ? -29.173 -5.247 9.135 1.00 83.19 282 THR A CA 1
ATOM 2184 C C . THR A 1 282 ? -30.611 -4.992 9.582 1.00 83.19 282 THR A C 1
ATOM 2186 O O . THR A 1 282 ? -31.457 -5.887 9.557 1.00 83.19 282 THR A O 1
ATOM 2189 N N . MET A 1 283 ? -30.904 -3.751 9.986 1.00 90.94 283 MET A N 1
ATOM 2190 C CA . MET A 1 283 ? -32.251 -3.338 10.381 1.00 90.94 283 MET A CA 1
ATOM 2191 C C . MET A 1 283 ? -33.150 -3.210 9.150 1.00 90.94 283 MET A C 1
ATOM 2193 O O . MET A 1 283 ? -32.859 -2.428 8.245 1.00 90.94 283 MET A O 1
ATOM 2197 N N . VAL A 1 284 ? -34.283 -3.911 9.161 1.00 91.62 284 VAL A N 1
ATOM 2198 C CA . VAL A 1 284 ? -35.299 -3.839 8.108 1.00 91.62 284 VAL A CA 1
ATOM 2199 C C . VAL A 1 284 ? -36.595 -3.287 8.684 1.00 91.62 284 VAL A C 1
ATOM 2201 O O . VAL A 1 284 ? -37.127 -3.795 9.673 1.00 91.62 284 VAL A O 1
ATOM 2204 N N . VAL A 1 285 ? -37.111 -2.234 8.051 1.00 93.44 285 VAL A N 1
ATOM 2205 C CA . VAL A 1 285 ? -38.390 -1.612 8.405 1.00 93.44 285 VAL A CA 1
ATOM 2206 C C . VAL A 1 285 ? -39.447 -2.076 7.408 1.00 93.44 285 VAL A C 1
ATOM 2208 O O . VAL A 1 285 ? -39.357 -1.787 6.218 1.00 93.44 285 VAL A O 1
ATOM 2211 N N . VAL A 1 286 ? -40.453 -2.797 7.900 1.00 92.62 286 VAL A N 1
ATOM 2212 C CA . VAL A 1 286 ? -41.535 -3.379 7.099 1.00 92.62 286 VAL A CA 1
ATOM 2213 C C . VAL A 1 286 ? -42.813 -2.583 7.326 1.00 92.62 286 VAL A C 1
ATOM 2215 O O . VAL A 1 286 ? -43.370 -2.565 8.430 1.00 92.62 286 VAL A O 1
ATOM 2218 N N . ASN A 1 287 ? -43.315 -1.932 6.279 1.00 92.31 287 ASN A N 1
ATOM 2219 C CA . ASN A 1 287 ? -44.588 -1.223 6.353 1.00 92.31 287 ASN A CA 1
ATOM 2220 C C . ASN A 1 287 ? -45.754 -2.225 6.468 1.00 92.31 287 ASN A C 1
ATOM 2222 O O . ASN A 1 287 ? -45.796 -3.219 5.750 1.00 92.31 287 ASN A O 1
ATOM 2226 N N . GLY A 1 288 ? -46.671 -2.010 7.413 1.00 90.31 288 GLY A N 1
ATOM 2227 C CA . GLY A 1 288 ? -47.708 -2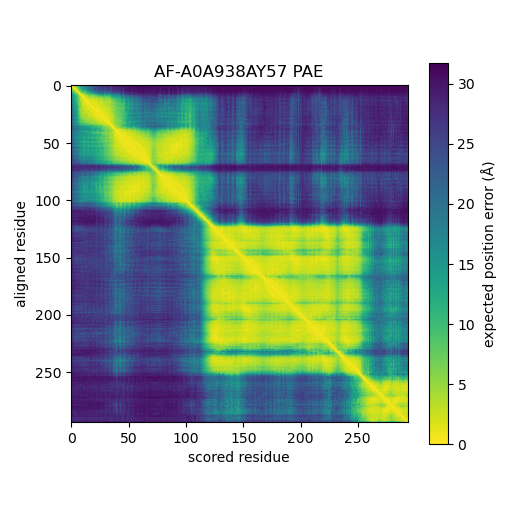.990 7.771 1.00 90.31 288 GLY A CA 1
ATOM 2228 C C . GLY A 1 288 ? -47.217 -4.171 8.625 1.00 90.31 288 GLY A C 1
ATOM 2229 O O . GLY A 1 288 ? -48.038 -4.962 9.093 1.00 90.31 288 GLY A O 1
ATOM 2230 N N . GLY A 1 289 ? -45.907 -4.269 8.882 1.00 89.62 289 GLY A N 1
ATOM 2231 C CA . GLY A 1 289 ? -45.286 -5.354 9.643 1.00 89.62 289 GLY A CA 1
ATOM 2232 C C . GLY A 1 289 ? -45.635 -5.366 11.133 1.00 89.62 289 GLY A C 1
ATOM 2233 O O . GLY A 1 289 ? -45.501 -6.400 11.775 1.00 89.62 289 GLY A O 1
ATOM 2234 N N . GLY A 1 290 ? -46.130 -4.256 11.695 1.00 88.75 290 GLY A N 1
ATOM 2235 C CA . GLY A 1 290 ? -46.418 -4.153 13.132 1.00 88.75 290 GLY A CA 1
ATOM 2236 C C . GLY A 1 290 ? -47.461 -5.163 13.628 1.00 88.75 290 GLY A C 1
ATOM 2237 O O . GLY A 1 290 ? -47.437 -5.550 14.789 1.00 88.75 290 GLY A O 1
ATOM 2238 N N . LYS A 1 291 ? -48.344 -5.644 12.743 1.00 88.81 291 LYS A N 1
ATOM 2239 C CA . LYS A 1 291 ? -49.341 -6.681 13.067 1.00 88.81 291 LYS A CA 1
ATOM 2240 C C . LYS A 1 291 ? -48.751 -8.088 13.211 1.00 88.81 291 LYS A C 1
ATOM 2242 O O . LYS A 1 291 ? -49.440 -8.973 13.700 1.00 88.81 291 LYS A O 1
ATOM 2247 N N . PHE A 1 292 ? -47.512 -8.288 12.772 1.00 86.81 292 PHE A N 1
ATOM 2248 C CA . PHE A 1 292 ? -46.805 -9.569 12.780 1.00 86.81 292 PHE A CA 1
ATOM 2249 C C . PHE A 1 292 ? -45.714 -9.612 13.859 1.00 86.81 292 PHE A C 1
ATOM 2251 O O . PHE A 1 292 ? -44.774 -10.391 13.747 1.00 86.81 292 PHE A O 1
ATOM 2258 N N . LEU A 1 293 ? -45.809 -8.741 14.872 1.00 86.62 293 LEU A N 1
ATOM 2259 C CA . LEU A 1 293 ? -44.904 -8.731 16.017 1.00 86.62 293 LEU A CA 1
ATOM 2260 C C . LEU A 1 293 ? -45.012 -10.057 16.788 1.00 86.62 293 LEU A C 1
ATOM 2262 O O . LEU A 1 293 ? -46.075 -10.344 17.341 1.00 86.62 293 LEU A O 1
ATOM 2266 N N . GLY A 1 294 ? -43.919 -10.825 16.852 1.00 77.19 294 GLY A N 1
ATOM 2267 C CA . GLY A 1 294 ? -43.888 -12.115 17.557 1.00 77.19 294 GLY A CA 1
ATOM 2268 C C . GLY A 1 294 ? -42.907 -13.124 16.991 1.00 77.19 294 GLY A C 1
ATOM 2269 O O . GLY A 1 294 ? -42.888 -13.333 15.762 1.00 77.19 294 GLY A O 1
#

Foldseek 3Di:
DDDDPPPPPVVVVVVVVVVVVVVVVVVVVVVVVVVVDDVLVVVLLVVLLVQLQVQLVVQLVVVVVVVVVPVPDDPDDPVVNVVVSVVSSVVSSVVSSVCSVVCVVVCLPDDPPDPPPPPPVQAFAEEEDLQVLLDLVVLVCQLVCVPVHAYEYEVVSLVVLVVCLPPNDPVSVVSSVSSVVSVVSQVPRPPHNYHYDDDADPVDDDPLVRSQVVCVVRLHEYEHCDCVPHDPVSAVSHHYDHPVVVVVVPPDDDDDPDDDDFAFADADPDPQWTWTADPVRDIDIDRNCRVRHD

Sequence (294 aa):
MLSSTSGAPQTNLLIGIGLGSLLGVTLIGFDIIFRKFNLRSFNIGIVGLFIGYLMGEALVLVFGAILDISSLTIVLQPQVIEMIKISLFLFGTYLGTIMTLKTSDELYVSIPFVKFSPTSQKKKDLVVDSSVLSDARIIDLSSTGVLDHTLIIPRFLIKEIYAISEIGDEVSKNKAKKSLEIIKKLEAIEGLELRFNDTDFPEVKDIQGKLIRLARLLDANILSADITKIQMSSLEGIRIINLHTLSNALKPLTQTGEFIKIKIQRYGKEPRQGVGYLEDGTMVVVNGGGKFLG

Mean predicted aligned error: 17.55 Å

Nearest PDB structures (foldseek):
  3ix7-assembly1_B  TM=8.838E-01  e=5.348E-09  Thermus thermophilus HB8
  5yww-assembly1_A  TM=5.877E-01  e=3.266E-06  Saccharolobus islandicus REY15A
  2hww-assembly2_B  TM=6.816E-01  e=4.618E-03  Homo sapiens
  2dok-assembly3_B-2  TM=6.663E-01  e=4.903E-03  Homo sapiens
  2hww-assembly1_A  TM=6.354E-01  e=6.617E-03  Homo sapiens

Solvent-accessible surface area (backbone atoms only — not comparable to full-atom values): 16860 Å² total; per-residue (Å²): 137,91,79,86,88,85,64,63,72,63,54,53,49,53,52,51,53,51,52,51,49,51,52,49,54,52,51,52,52,49,52,60,51,54,75,69,54,54,67,64,64,52,52,50,50,54,52,9,48,53,49,0,46,55,42,5,51,50,50,37,50,52,52,48,53,50,54,63,74,48,72,82,78,74,89,69,57,70,68,59,55,50,53,49,39,54,51,44,26,54,50,25,23,50,50,30,24,50,47,39,66,68,40,50,84,63,59,78,76,76,66,89,84,58,88,65,67,72,78,63,77,71,67,53,34,30,35,52,38,72,58,34,41,62,41,72,64,55,52,59,40,45,73,71,51,78,54,80,40,40,38,32,42,45,46,67,55,52,54,49,39,51,51,34,46,73,72,44,57,72,67,51,20,54,48,26,50,49,22,56,50,44,51,56,52,49,74,68,40,85,91,56,52,73,43,80,38,84,81,79,52,88,89,46,86,50,68,55,61,39,52,51,51,49,21,62,75,67,64,16,24,37,34,29,53,56,65,89,72,53,69,73,93,74,36,88,94,45,54,77,46,48,53,56,60,52,57,59,71,68,47,83,83,78,59,92,88,65,86,80,91,67,57,20,75,40,73,41,95,52,92,48,18,7,26,24,50,50,98,88,64,51,79,44,79,37,81,64,30,35,84,54,59,105